Protein AF-G9KLT1-F1 (afdb_monomer)

pLDDT: mean 91.97, std 4.3, range [57.75, 97.5]

Organism: Mustela putorius furo (NCBI:txid9669)

Sequence (230 aa):
GDQYALKMRFVDHVFDEQVIDSLTVKIILPEGAKNIQVDSPYEISRAPDELHYTYLDTFGRPVIVAYKKNLVEQHIQDIVVHYTFNKVLMLQEPLLVVAAFYILFFTVIIYVRLDFSITKDPAAEARMKVACITEQVLTLVNKRIGLYRHFDETVNRYKQSRDVSTLNSGKKSLETEHKALTSEIALLQSRLKTEGSDLCDKVSEMQKLDAQVKERVLKSAVEAERLVAG

InterPro domains:
  IPR007676 Ribophorin I [PF04597] (1-111)
  IPR007676 Ribophorin I [PTHR21049] (1-229)

Radius of gyration: 38.43 Å; Cα contacts (8 Å, |Δi|>4): 226; chains: 1; bounding box: 77×32×95 Å

Secondary structure (DSSP, 8-state):
--EEEEEEESS---STT-EEEEEEEEEEPPTT-EEEEEE-SS--EEPPPEEE--TT-SS-EEEEEEEEEEEEGGG--EEEEEEE--GGGGGHHHHHHHHHHHHHHHHHHHHHH----SS--HHHHHHHHHHHHHHHHHHHHHHHHHHHHHHHHHHHHHHHH--HHHHHHHHHHHHHHHHHHHHHHHHHHHHHHHTT-THHHHHHHHHHHHHHHHHHHHHHHHHHHHHHH-

Solvent-accessible surface area (backbone atoms only — not comparable to full-atom values): 13152 Å² total; per-residue (Å²): 129,48,70,47,74,50,78,44,62,70,41,77,92,85,56,89,88,38,74,38,73,69,46,78,46,75,49,76,44,62,68,71,59,39,79,77,42,75,52,62,87,60,97,65,51,70,53,79,71,45,76,46,77,65,89,80,55,88,87,34,18,50,25,48,36,38,38,48,61,70,43,44,68,89,59,58,44,59,30,36,39,36,29,33,43,63,73,72,60,66,53,51,49,62,47,51,55,52,51,54,54,48,51,54,52,50,51,51,55,50,56,79,67,58,82,85,72,90,71,85,57,66,68,60,52,51,51,52,51,50,50,54,52,49,53,52,46,51,54,55,50,53,52,51,56,50,50,52,52,55,44,50,52,42,48,57,49,29,73,76,68,69,44,62,66,64,41,52,51,45,51,53,49,50,54,53,52,51,51,52,54,50,54,53,46,53,53,50,38,54,52,33,49,75,73,69,42,74,61,30,57,54,52,51,53,48,52,55,51,48,54,53,50,51,53,52,58,56,48,51,47,55,51,49,53,52,65,72,73,106

Foldseek 3Di:
DQKDKDKDWPDDDDDPFDWFFKDKDKDWADPAWAPKDKDAPDDWDWDDWDFADDPLDDPGTIITIIMDGTDTPVSRDMMMIMTGHDPVVVVSSVVVVVVVVVVVVVVVVVVVVDDPDPDDDVVVVLVVLLVVLVVVLVVLVVVLVVLLVVLVVQLVVCLVVVPPPSNVVSLVVNVVSVVVSLVVLVVSLVVCVVSVDPVSVVSVVVSVVSVVVNVVSVVSSVVSNVVSVD

Structure (mmCIF, N/CA/C/O backbone):
data_AF-G9KLT1-F1
#
_entry.id   AF-G9KLT1-F1
#
loop_
_atom_site.group_PDB
_atom_site.id
_atom_site.type_symbol
_atom_site.label_atom_id
_atom_site.label_alt_id
_atom_site.label_comp_id
_atom_site.label_asym_id
_atom_site.label_entity_id
_atom_site.label_seq_id
_atom_site.pdbx_PDB_ins_code
_atom_site.Cartn_x
_atom_site.Cartn_y
_atom_site.Cartn_z
_atom_site.occupancy
_atom_site.B_iso_or_equiv
_atom_site.auth_seq_id
_atom_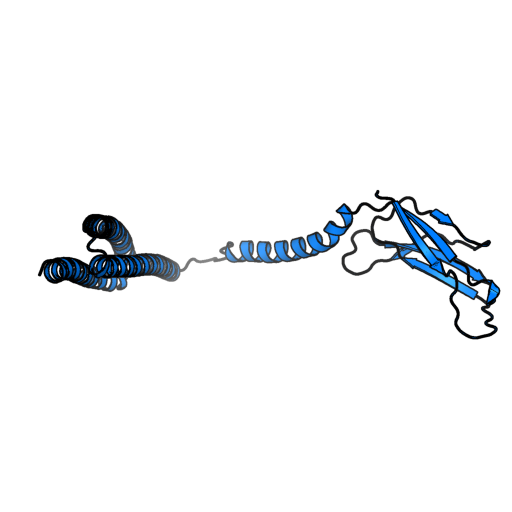site.auth_comp_id
_atom_site.auth_asym_id
_atom_site.auth_atom_id
_atom_site.pdbx_PDB_model_num
ATOM 1 N N . GLY A 1 1 ? 3.675 -18.464 -26.879 1.00 77.00 1 GLY A N 1
ATOM 2 C CA . GLY A 1 1 ? 5.099 -18.599 -27.219 1.00 77.00 1 GLY A CA 1
ATOM 3 C C . GLY A 1 1 ? 5.822 -17.335 -26.817 1.00 77.00 1 GLY A C 1
ATOM 4 O O . GLY A 1 1 ? 5.165 -16.309 -26.680 1.00 77.00 1 GLY A O 1
ATOM 5 N N . ASP A 1 2 ? 7.137 -17.425 -26.642 1.00 89.06 2 ASP A N 1
ATOM 6 C CA . ASP A 1 2 ? 8.001 -16.300 -26.241 1.00 89.06 2 ASP A CA 1
ATOM 7 C C . ASP A 1 2 ? 8.707 -15.646 -27.437 1.00 89.06 2 ASP A C 1
ATOM 9 O O . ASP A 1 2 ? 9.624 -14.850 -27.266 1.00 89.06 2 ASP A O 1
ATOM 13 N N . GLN A 1 3 ? 8.300 -16.005 -28.655 1.00 93.62 3 GLN A N 1
ATOM 14 C CA . GLN A 1 3 ? 8.768 -15.413 -29.903 1.00 93.62 3 GLN A CA 1
ATOM 15 C C . GLN A 1 3 ? 7.808 -14.311 -30.339 1.00 93.62 3 GLN A C 1
ATOM 17 O O . GLN A 1 3 ? 6.593 -14.514 -30.378 1.00 93.62 3 GLN A O 1
ATOM 22 N N . TYR A 1 4 ? 8.376 -13.166 -30.691 1.00 94.69 4 TYR A N 1
ATOM 23 C CA . TYR A 1 4 ? 7.674 -11.986 -31.165 1.00 94.69 4 TYR A CA 1
ATOM 24 C C . TYR A 1 4 ? 8.268 -11.568 -32.501 1.00 94.69 4 TYR A C 1
ATOM 26 O O . TYR A 1 4 ? 9.467 -11.716 -32.738 1.00 94.69 4 TYR A O 1
ATOM 34 N N . ALA A 1 5 ? 7.410 -11.052 -33.372 1.00 95.06 5 ALA A N 1
ATOM 35 C CA . ALA A 1 5 ? 7.798 -10.486 -34.649 1.00 95.06 5 ALA A CA 1
ATOM 36 C C . ALA A 1 5 ? 7.203 -9.082 -34.747 1.00 95.06 5 ALA A C 1
ATOM 38 O O . ALA A 1 5 ? 5.993 -8.909 -34.589 1.00 95.06 5 ALA A O 1
ATOM 39 N N . LEU A 1 6 ? 8.050 -8.087 -34.985 1.00 94.62 6 LEU A N 1
ATOM 40 C CA . LEU A 1 6 ? 7.640 -6.722 -35.285 1.00 94.62 6 LEU A CA 1
ATOM 41 C C . LEU A 1 6 ? 7.785 -6.503 -36.786 1.00 94.62 6 LEU A C 1
ATOM 43 O O . LEU A 1 6 ? 8.895 -6.567 -37.301 1.00 94.62 6 LEU A O 1
ATOM 47 N N . LYS A 1 7 ? 6.678 -6.228 -37.473 1.00 95.81 7 LYS A N 1
ATOM 48 C CA . LYS A 1 7 ? 6.669 -5.852 -38.886 1.00 95.81 7 LYS A CA 1
ATOM 49 C C . LYS A 1 7 ? 6.336 -4.368 -39.000 1.00 95.81 7 LYS A C 1
ATOM 51 O O . LYS A 1 7 ? 5.280 -3.949 -38.531 1.00 95.81 7 LYS A O 1
ATOM 56 N N . MET A 1 8 ? 7.224 -3.587 -39.605 1.00 95.50 8 MET A N 1
ATOM 57 C CA . MET A 1 8 ? 7.038 -2.145 -39.799 1.00 95.50 8 MET A CA 1
ATOM 58 C C . MET A 1 8 ? 7.678 -1.680 -41.106 1.00 95.50 8 MET A C 1
ATOM 60 O O . MET A 1 8 ? 8.527 -2.376 -41.648 1.00 95.50 8 MET A O 1
ATOM 64 N N . ARG A 1 9 ? 7.310 -0.499 -41.605 1.00 94.38 9 ARG A N 1
ATOM 65 C CA . ARG A 1 9 ? 7.958 0.093 -42.784 1.00 94.38 9 ARG A CA 1
ATOM 66 C C . ARG A 1 9 ? 9.378 0.537 -42.437 1.00 94.38 9 ARG A C 1
ATOM 68 O O . ARG A 1 9 ? 9.578 1.182 -41.411 1.00 94.38 9 ARG A O 1
ATOM 75 N N . PHE A 1 10 ? 10.356 0.200 -43.280 1.00 93.12 10 PHE A N 1
ATOM 76 C CA . PHE A 1 10 ? 11.748 0.631 -43.084 1.00 93.12 10 PHE A CA 1
ATOM 77 C C . PHE A 1 10 ? 11.929 2.134 -43.338 1.00 93.12 10 PHE A C 1
ATOM 79 O O . PHE A 1 10 ? 12.640 2.820 -42.609 1.00 93.12 10 PHE A O 1
ATOM 86 N N . VAL A 1 11 ? 11.252 2.639 -44.367 1.00 94.00 11 VAL A N 1
ATOM 87 C CA . VAL A 1 11 ? 11.093 4.059 -44.676 1.00 94.00 11 VAL A CA 1
ATOM 88 C C . VAL A 1 11 ? 9.612 4.291 -44.935 1.00 94.00 11 VAL A C 1
ATOM 90 O O . VAL A 1 11 ? 8.973 3.466 -45.589 1.00 94.00 11 VAL A O 1
ATOM 93 N N . ASP A 1 12 ? 9.057 5.364 -44.381 1.00 93.69 12 ASP A N 1
ATOM 94 C CA . ASP A 1 12 ? 7.656 5.728 -44.591 1.00 93.69 12 ASP A CA 1
ATOM 95 C C . ASP A 1 12 ? 7.539 6.856 -45.621 1.00 93.69 12 ASP A C 1
ATOM 97 O O . ASP A 1 12 ? 8.535 7.484 -45.999 1.00 93.69 12 ASP A O 1
ATOM 101 N N . HIS A 1 13 ? 6.320 7.087 -46.097 1.00 94.25 13 HIS A N 1
ATOM 102 C CA . HIS A 1 13 ? 6.033 8.207 -46.985 1.00 94.25 13 HIS A CA 1
ATOM 103 C C . HIS A 1 13 ? 6.139 9.536 -46.216 1.00 94.25 13 HIS A C 1
ATOM 105 O O . HIS A 1 13 ? 5.547 9.696 -45.148 1.00 94.25 13 HIS A O 1
ATOM 111 N N . VAL A 1 14 ? 6.889 10.485 -46.774 1.00 93.44 14 VAL A N 1
ATOM 112 C CA . VAL A 1 14 ? 7.093 11.846 -46.260 1.00 93.44 14 VAL A CA 1
ATOM 113 C C . VAL A 1 14 ? 6.457 12.871 -47.206 1.00 93.44 14 VAL A C 1
ATOM 115 O O . VAL A 1 14 ? 5.723 13.738 -46.737 1.00 93.44 14 VAL A O 1
ATOM 118 N N . PHE A 1 15 ? 6.733 12.776 -48.513 1.00 92.25 15 PHE A N 1
ATOM 119 C CA . PHE A 1 15 ? 6.128 13.583 -49.585 1.00 92.25 15 PHE A CA 1
ATOM 120 C C . PHE A 1 15 ? 6.248 12.872 -50.949 1.00 92.25 15 PHE A C 1
ATOM 122 O O . PHE A 1 15 ? 7.058 11.955 -51.101 1.00 92.25 15 PHE A O 1
ATOM 129 N N . ASP A 1 16 ? 5.450 13.294 -51.935 1.00 92.62 16 ASP A N 1
ATOM 130 C CA . ASP A 1 16 ? 5.460 12.728 -53.294 1.00 92.62 16 ASP A CA 1
ATOM 131 C C . ASP A 1 16 ? 6.833 12.898 -53.966 1.00 92.62 16 ASP A C 1
ATOM 133 O O . ASP A 1 16 ? 7.442 13.965 -53.886 1.00 92.62 16 ASP A O 1
ATOM 137 N N . GLU A 1 17 ? 7.320 11.850 -54.641 1.00 90.75 17 GLU A N 1
ATOM 138 C CA . GLU A 1 17 ? 8.642 11.833 -55.295 1.00 90.75 17 GLU A CA 1
ATOM 139 C C . GLU A 1 17 ? 9.820 12.065 -54.322 1.00 90.75 17 GLU A C 1
ATOM 141 O O . GLU A 1 17 ? 10.843 12.660 -54.673 1.00 90.75 17 GLU A O 1
ATOM 146 N N . GLN A 1 18 ? 9.706 11.568 -53.081 1.00 92.56 18 GLN A N 1
ATOM 147 C CA . GLN A 1 18 ? 10.773 11.709 -52.089 1.00 92.56 18 GLN A CA 1
ATOM 148 C C . GLN A 1 18 ? 12.093 11.062 -52.521 1.00 92.56 18 GLN A C 1
ATOM 150 O O . GLN A 1 18 ? 12.143 9.919 -52.989 1.00 92.56 18 GLN A O 1
ATOM 155 N N . VAL A 1 19 ? 13.181 11.779 -52.243 1.00 94.31 19 VAL A N 1
ATOM 156 C CA . VAL A 1 19 ? 14.557 11.293 -52.326 1.00 94.31 19 VAL A CA 1
ATOM 157 C C . VAL A 1 19 ? 15.248 11.532 -50.988 1.00 94.31 19 VAL A C 1
ATOM 159 O O . VAL A 1 19 ? 15.184 12.624 -50.425 1.00 94.31 19 VAL A O 1
ATOM 162 N N . ILE A 1 20 ? 15.879 10.492 -50.448 1.00 94.19 20 ILE A N 1
ATOM 163 C CA . ILE A 1 20 ? 16.575 10.542 -49.162 1.00 94.19 20 ILE A CA 1
ATOM 164 C C . ILE A 1 20 ? 18.034 10.150 -49.377 1.00 94.19 20 ILE A C 1
ATOM 166 O O . ILE A 1 20 ? 18.345 8.988 -49.652 1.00 94.19 20 ILE A O 1
ATOM 170 N N . ASP A 1 21 ? 18.940 11.107 -49.188 1.00 95.00 21 ASP A N 1
ATOM 171 C CA . ASP A 1 21 ? 20.382 10.886 -49.343 1.00 95.00 21 ASP A CA 1
ATOM 172 C C . ASP A 1 21 ? 20.941 9.937 -48.277 1.00 95.00 21 ASP A C 1
ATOM 174 O O . ASP A 1 21 ? 21.826 9.121 -48.542 1.00 95.00 21 ASP A O 1
ATOM 178 N N . SER A 1 22 ? 20.450 10.033 -47.040 1.00 95.06 22 SER A N 1
ATOM 179 C CA . SER A 1 22 ? 20.898 9.212 -45.912 1.00 95.06 22 SER A CA 1
ATOM 180 C C . SER A 1 22 ? 19.776 9.003 -44.901 1.00 95.06 22 SER A C 1
ATOM 182 O O . SER A 1 22 ? 19.187 9.958 -44.405 1.00 95.06 22 SER A O 1
ATOM 184 N N . LEU A 1 23 ? 19.513 7.740 -44.579 1.00 94.44 23 LEU A N 1
ATOM 185 C CA . LEU A 1 23 ? 18.494 7.292 -43.643 1.00 94.44 23 LEU A CA 1
ATOM 186 C C . LEU A 1 23 ? 19.139 6.410 -42.571 1.00 94.44 23 LEU A C 1
ATOM 188 O O . LEU A 1 23 ? 19.877 5.471 -42.880 1.00 94.44 23 LEU A O 1
ATOM 192 N N . THR A 1 24 ? 18.826 6.715 -41.315 1.00 95.25 24 THR A N 1
ATOM 193 C CA . THR A 1 24 ? 19.249 5.944 -40.144 1.00 95.25 24 THR A CA 1
ATOM 194 C C . THR A 1 24 ? 18.010 5.519 -39.375 1.00 95.25 24 THR A C 1
ATOM 196 O O . THR A 1 24 ? 17.280 6.367 -38.866 1.00 95.25 24 THR A O 1
ATOM 199 N N . VAL A 1 25 ? 17.788 4.214 -39.261 1.00 94.88 25 VAL A N 1
ATOM 200 C CA . VAL A 1 25 ? 16.686 3.636 -38.487 1.00 94.88 25 VAL A CA 1
ATOM 201 C C . VAL A 1 25 ? 17.248 3.085 -37.188 1.00 94.88 25 VAL A C 1
ATOM 203 O O . VAL A 1 25 ? 18.172 2.270 -37.206 1.00 94.88 25 VAL A O 1
ATOM 206 N N . LYS A 1 26 ? 16.675 3.521 -36.063 1.00 95.56 26 LYS A N 1
ATOM 207 C CA . LYS A 1 26 ? 16.954 2.973 -34.734 1.00 95.56 26 LYS A CA 1
ATOM 208 C C . LYS A 1 26 ? 15.700 2.296 -34.194 1.00 95.56 26 LYS A C 1
ATOM 210 O O . LYS A 1 26 ? 14.707 2.967 -33.929 1.00 95.56 26 LYS A O 1
ATOM 215 N N . ILE A 1 27 ? 15.748 0.977 -34.031 1.00 95.12 27 ILE A N 1
ATOM 216 C CA . ILE A 1 27 ? 14.645 0.188 -33.467 1.00 95.12 27 ILE A CA 1
ATOM 217 C C . ILE A 1 27 ? 15.012 -0.163 -32.029 1.00 95.12 27 ILE A C 1
ATOM 219 O O . ILE A 1 27 ? 15.916 -0.967 -31.805 1.00 95.12 27 ILE A O 1
ATOM 223 N N . ILE A 1 28 ? 14.324 0.450 -31.064 1.00 95.06 28 ILE A N 1
ATOM 224 C CA . ILE A 1 28 ? 14.520 0.196 -29.632 1.00 95.06 28 ILE A CA 1
ATOM 225 C C . ILE A 1 28 ? 13.600 -0.955 -29.220 1.00 95.06 28 ILE A C 1
ATOM 227 O O . ILE A 1 28 ? 12.377 -0.828 -29.265 1.00 95.06 28 ILE A O 1
ATOM 231 N N . LEU A 1 29 ? 14.188 -2.082 -28.829 1.00 93.62 29 LEU A N 1
ATOM 232 C CA . LEU A 1 29 ? 13.457 -3.263 -28.370 1.00 93.62 29 LEU A CA 1
ATOM 233 C C . LEU A 1 29 ? 13.281 -3.250 -26.839 1.00 93.62 29 LEU A C 1
ATOM 235 O O . LEU A 1 29 ? 14.019 -2.552 -26.144 1.00 93.62 29 LEU A O 1
ATOM 239 N N . PRO A 1 30 ? 12.309 -3.993 -26.275 1.00 91.19 30 PRO A N 1
ATOM 240 C CA . PRO A 1 30 ? 12.146 -4.076 -24.823 1.00 91.19 30 PRO A CA 1
ATOM 241 C C . PRO A 1 30 ? 13.380 -4.678 -24.131 1.00 91.19 30 PRO A C 1
ATOM 243 O O . PRO A 1 30 ? 14.107 -5.490 -24.712 1.00 91.19 30 PRO A O 1
ATOM 246 N N . GLU A 1 31 ? 13.597 -4.296 -22.869 1.00 89.75 31 GLU A N 1
ATOM 247 C CA . GLU A 1 31 ? 14.671 -4.845 -22.034 1.00 89.75 31 GLU A CA 1
ATOM 248 C C . GLU A 1 31 ? 14.546 -6.373 -21.961 1.00 89.75 31 GLU A C 1
ATOM 250 O O . GLU A 1 31 ? 13.463 -6.904 -21.757 1.00 89.75 31 GLU A O 1
ATOM 255 N N . GLY A 1 32 ? 15.640 -7.106 -22.173 1.00 89.38 32 GLY A N 1
ATOM 256 C CA . GLY A 1 32 ? 15.613 -8.573 -22.175 1.00 89.38 32 GLY A CA 1
ATOM 257 C C . GLY A 1 32 ? 15.141 -9.234 -23.476 1.00 89.38 32 GLY A C 1
ATOM 258 O O . GLY A 1 32 ? 14.944 -10.453 -23.487 1.00 89.38 32 GLY A O 1
ATOM 259 N N . ALA A 1 33 ? 15.006 -8.480 -24.574 1.00 92.44 33 ALA A N 1
ATOM 260 C CA . ALA A 1 33 ? 14.918 -9.056 -25.914 1.00 92.44 33 ALA A CA 1
ATOM 261 C C . ALA A 1 33 ? 16.204 -9.836 -26.260 1.00 92.44 33 ALA A C 1
ATOM 263 O O . ALA A 1 33 ? 17.317 -9.322 -26.150 1.00 92.44 33 ALA A O 1
ATOM 264 N N . LYS A 1 34 ? 16.051 -11.096 -26.676 1.00 91.31 34 LYS A N 1
ATOM 265 C CA . LYS A 1 34 ? 17.140 -12.025 -27.027 1.00 91.31 34 LYS A CA 1
ATOM 266 C C . LYS A 1 34 ? 16.940 -12.590 -28.430 1.00 91.31 34 LYS A C 1
ATOM 268 O O . LYS A 1 34 ? 15.814 -12.619 -28.919 1.00 91.31 34 LYS A O 1
ATOM 273 N N . ASN A 1 35 ? 18.003 -13.125 -29.036 1.00 93.56 35 ASN A N 1
ATOM 274 C CA . ASN A 1 35 ? 17.964 -13.777 -30.356 1.00 93.56 35 ASN A CA 1
ATOM 275 C C . ASN A 1 35 ? 17.334 -12.883 -31.440 1.00 93.56 35 ASN A C 1
ATOM 277 O O . ASN A 1 35 ? 16.370 -13.273 -32.092 1.00 93.56 35 ASN A O 1
ATOM 281 N N . ILE A 1 36 ? 17.852 -11.661 -31.574 1.00 94.44 36 ILE A N 1
ATOM 282 C CA . ILE A 1 36 ? 17.327 -10.648 -32.490 1.00 94.44 36 ILE A CA 1
ATOM 283 C C . ILE A 1 36 ? 17.752 -10.987 -33.924 1.00 94.44 36 ILE A C 1
ATOM 285 O O . ILE A 1 36 ? 18.944 -11.001 -34.238 1.00 94.44 36 ILE A O 1
ATOM 289 N N . GLN A 1 37 ? 16.778 -11.230 -34.794 1.00 93.94 37 GLN A N 1
ATOM 290 C CA . GLN A 1 37 ? 16.959 -11.465 -36.226 1.00 93.94 37 GLN A CA 1
ATOM 291 C C . GLN A 1 37 ? 16.190 -10.403 -37.008 1.00 93.94 37 GLN A C 1
ATOM 293 O O . GLN A 1 37 ? 15.094 -10.007 -36.617 1.00 93.94 37 GLN A O 1
ATOM 298 N N . VAL A 1 38 ? 16.790 -9.911 -38.087 1.00 93.81 38 VAL A N 1
ATOM 299 C CA . VAL A 1 38 ? 16.249 -8.808 -38.882 1.00 93.81 38 VAL A CA 1
ATOM 300 C C . VAL A 1 38 ? 16.149 -9.267 -40.325 1.00 93.81 38 VAL A C 1
ATOM 302 O O . VAL A 1 38 ? 17.171 -9.442 -40.986 1.00 93.81 38 VAL A O 1
ATOM 305 N N . ASP A 1 39 ? 14.921 -9.419 -40.801 1.00 94.50 39 ASP A N 1
ATOM 306 C CA . ASP A 1 39 ? 14.616 -9.738 -42.186 1.00 94.50 39 ASP A CA 1
ATOM 307 C C . ASP A 1 39 ? 14.361 -8.434 -42.933 1.00 94.50 39 ASP A C 1
ATOM 309 O O . ASP A 1 39 ? 13.360 -7.739 -42.727 1.00 94.50 39 ASP A O 1
ATOM 313 N N . SER A 1 40 ? 15.329 -8.081 -43.775 1.00 93.06 40 SER A N 1
ATOM 314 C CA . SER A 1 40 ? 15.296 -6.864 -44.579 1.00 93.06 40 SER A CA 1
ATOM 315 C C . SER A 1 40 ? 14.836 -7.172 -46.008 1.00 93.06 40 SER A C 1
ATOM 317 O O . SER A 1 40 ? 15.278 -8.165 -46.585 1.00 93.06 40 SER A O 1
ATOM 319 N N . PRO A 1 41 ? 13.963 -6.337 -46.597 1.00 91.94 41 PRO A N 1
ATOM 320 C CA . PRO A 1 41 ? 13.452 -6.553 -47.953 1.00 91.94 41 PRO A CA 1
ATOM 321 C C . PRO A 1 41 ? 14.497 -6.279 -49.048 1.00 91.94 41 PRO A C 1
ATOM 323 O O . PRO A 1 41 ? 14.369 -6.744 -50.178 1.00 91.94 41 PRO A O 1
ATOM 326 N N . TYR A 1 42 ? 15.538 -5.518 -48.715 1.00 92.81 42 TYR A N 1
ATOM 327 C CA . TYR A 1 42 ? 16.672 -5.185 -49.570 1.00 92.81 42 TYR A CA 1
ATOM 328 C C . TYR A 1 42 ? 17.927 -5.003 -48.715 1.00 92.81 42 TYR A C 1
ATOM 330 O O . TYR A 1 42 ? 17.845 -4.854 -47.498 1.00 92.81 42 TYR A O 1
ATOM 338 N N . GLU A 1 43 ? 19.096 -4.975 -49.354 1.00 92.38 43 GLU A N 1
ATOM 339 C CA . GLU A 1 43 ? 20.379 -4.841 -48.661 1.00 92.38 43 GLU A CA 1
ATOM 340 C C . GLU A 1 43 ? 20.469 -3.522 -47.873 1.00 92.38 43 GLU A C 1
ATOM 342 O O . GLU A 1 43 ? 20.374 -2.427 -48.442 1.00 92.38 43 GLU A O 1
ATOM 347 N N . ILE A 1 44 ? 20.672 -3.629 -46.558 1.00 93.44 44 ILE A N 1
ATOM 348 C CA . ILE A 1 44 ? 20.850 -2.512 -45.623 1.00 93.44 44 ILE A CA 1
ATOM 349 C C . ILE A 1 44 ? 22.189 -2.638 -44.892 1.00 93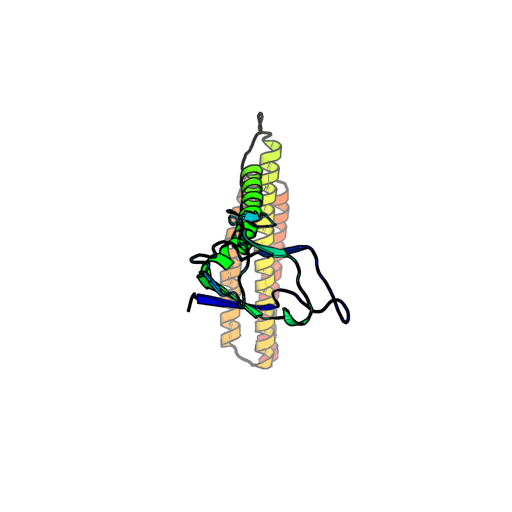.44 44 ILE A C 1
ATOM 351 O O . ILE A 1 44 ? 22.641 -3.738 -44.578 1.00 93.44 44 ILE A O 1
ATOM 355 N N . SER A 1 45 ? 22.830 -1.509 -44.585 1.00 93.44 45 SER A N 1
ATOM 356 C CA . SER A 1 45 ? 24.080 -1.498 -43.822 1.00 93.44 45 SER A CA 1
ATOM 357 C C . SER A 1 45 ? 23.766 -1.499 -42.326 1.00 93.44 45 SER A C 1
ATOM 359 O O . SER A 1 45 ? 23.407 -0.469 -41.759 1.00 93.44 45 SER A O 1
ATOM 361 N N . ARG A 1 46 ? 23.883 -2.657 -41.669 1.00 91.56 46 ARG A N 1
ATOM 362 C CA . ARG A 1 46 ? 23.687 -2.776 -40.215 1.00 91.56 46 ARG A CA 1
ATOM 363 C C . ARG A 1 46 ? 24.961 -2.386 -39.465 1.00 91.56 46 ARG A C 1
ATOM 365 O O . ARG A 1 46 ? 26.041 -2.879 -39.779 1.00 91.56 46 ARG A O 1
ATOM 372 N N . ALA A 1 47 ? 24.821 -1.522 -38.468 1.00 92.75 47 ALA A N 1
ATOM 373 C CA . ALA A 1 47 ? 25.893 -1.192 -37.536 1.00 92.75 47 ALA A CA 1
ATOM 374 C C . ALA A 1 47 ? 25.825 -2.066 -36.273 1.00 92.75 47 ALA A C 1
ATOM 376 O O . ALA A 1 47 ? 24.836 -2.778 -36.082 1.00 92.75 47 ALA A O 1
ATOM 377 N N . PRO A 1 48 ? 26.864 -2.040 -35.417 1.00 93.62 48 PRO A N 1
ATOM 378 C CA . PRO A 1 48 ? 26.812 -2.702 -34.120 1.00 93.62 48 PRO A CA 1
ATOM 379 C C . PRO A 1 48 ? 25.594 -2.248 -33.311 1.00 93.62 48 PRO A C 1
ATOM 381 O O . PRO A 1 48 ? 25.254 -1.064 -33.311 1.00 93.62 48 PRO A O 1
ATOM 384 N N . ASP A 1 49 ? 24.951 -3.197 -32.632 1.00 92.19 49 ASP A N 1
ATOM 385 C CA . ASP A 1 49 ? 23.802 -2.903 -31.781 1.00 92.19 49 ASP A CA 1
ATOM 386 C C . ASP A 1 49 ? 24.239 -2.034 -30.587 1.00 92.19 49 ASP A C 1
ATOM 388 O O . ASP A 1 49 ? 25.295 -2.249 -29.985 1.00 92.19 49 ASP A O 1
ATOM 392 N N . GLU A 1 50 ? 23.414 -1.046 -30.248 1.00 93.62 50 GLU A N 1
ATOM 393 C CA . GLU A 1 50 ? 23.642 -0.111 -29.143 1.00 93.62 50 GLU A CA 1
ATOM 394 C C . GLU A 1 50 ? 22.750 -0.470 -27.940 1.00 93.62 50 GLU A C 1
ATOM 396 O O . GLU A 1 50 ? 21.801 -1.249 -28.052 1.00 93.62 50 GLU A O 1
ATOM 401 N N . LEU A 1 51 ? 23.030 0.124 -26.776 1.00 93.88 51 LEU A N 1
ATOM 402 C CA . LEU A 1 51 ? 22.149 0.072 -25.606 1.00 93.88 51 LEU A CA 1
ATOM 403 C C . LEU A 1 51 ? 21.551 1.452 -25.343 1.00 93.88 51 LEU A C 1
ATOM 405 O O . LEU A 1 51 ? 22.270 2.450 -25.299 1.00 93.88 51 LEU A O 1
ATOM 409 N N . HIS A 1 52 ? 20.241 1.496 -25.126 1.00 93.44 52 HIS A N 1
ATOM 410 C CA . HIS A 1 52 ? 19.508 2.700 -24.760 1.00 93.44 52 HIS A CA 1
ATOM 411 C C . HIS A 1 52 ? 18.929 2.552 -23.356 1.00 93.44 52 HIS A C 1
ATOM 413 O O . HIS A 1 52 ? 18.247 1.573 -23.067 1.00 93.44 52 HIS A O 1
ATOM 419 N N . TYR A 1 53 ? 19.186 3.533 -22.493 1.00 92.38 53 TYR A N 1
ATOM 420 C CA . TYR A 1 53 ? 18.680 3.560 -21.123 1.00 92.38 53 TYR A CA 1
ATOM 421 C C . TYR A 1 53 ? 17.576 4.605 -21.003 1.00 92.38 53 TYR A C 1
ATOM 423 O O . TYR A 1 53 ? 17.769 5.771 -21.347 1.00 92.38 53 TYR A O 1
ATOM 431 N N . THR A 1 54 ? 16.420 4.187 -20.508 1.00 89.00 54 THR A N 1
ATOM 432 C CA . THR A 1 54 ? 15.290 5.052 -20.178 1.00 89.00 54 THR A CA 1
ATOM 433 C C . THR A 1 54 ? 14.846 4.847 -18.724 1.00 89.00 54 THR A C 1
ATOM 435 O O . THR A 1 54 ? 15.609 4.377 -17.880 1.00 89.00 54 THR A O 1
ATOM 438 N N . TYR A 1 55 ? 13.628 5.275 -18.398 1.00 85.94 55 TYR A N 1
ATOM 439 C CA . TYR A 1 55 ? 13.035 5.108 -17.079 1.00 85.94 55 TYR A CA 1
ATOM 440 C C . TYR A 1 55 ? 12.798 3.632 -16.758 1.00 85.94 55 TYR A C 1
ATOM 442 O O . TYR A 1 55 ? 12.303 2.891 -17.599 1.00 85.94 55 TYR A O 1
ATOM 450 N N . LEU A 1 56 ? 13.080 3.250 -15.508 1.00 84.69 56 LEU A N 1
ATOM 451 C CA . LEU A 1 56 ? 12.868 1.898 -14.970 1.00 84.69 56 LEU A CA 1
ATOM 452 C C . LEU A 1 56 ? 13.687 0.787 -15.651 1.00 84.69 56 LEU A C 1
ATOM 454 O O . LEU A 1 56 ? 13.429 -0.385 -15.391 1.00 84.69 56 LEU A O 1
ATOM 458 N N . ASP A 1 57 ? 14.704 1.141 -16.438 1.00 87.00 57 ASP A N 1
ATOM 459 C CA . ASP A 1 57 ? 15.616 0.166 -17.033 1.00 87.00 57 ASP A CA 1
ATOM 460 C C . ASP A 1 57 ? 16.703 -0.254 -16.031 1.00 87.00 57 ASP A C 1
ATOM 462 O O . ASP A 1 57 ? 17.295 0.591 -15.351 1.00 87.00 57 ASP A O 1
ATOM 466 N N . THR A 1 58 ? 17.018 -1.552 -15.973 1.00 86.62 58 THR A N 1
ATOM 467 C CA . THR A 1 58 ? 18.104 -2.061 -15.107 1.00 86.62 58 THR A CA 1
ATOM 468 C C . THR A 1 58 ? 19.389 -2.381 -15.863 1.00 86.62 58 THR A C 1
ATOM 470 O O . THR A 1 58 ? 20.477 -2.032 -15.408 1.00 86.62 58 THR A O 1
ATOM 473 N N . PHE A 1 59 ? 19.270 -3.011 -17.030 1.00 87.12 59 PHE A N 1
ATOM 474 C CA . PHE A 1 59 ? 20.380 -3.446 -17.879 1.00 87.12 59 PHE A CA 1
ATOM 475 C C . PHE A 1 59 ? 20.394 -2.739 -19.245 1.00 87.12 59 PHE A C 1
ATOM 477 O O . PHE A 1 59 ? 21.355 -2.887 -19.998 1.00 87.12 59 PHE A O 1
ATOM 484 N N . GLY A 1 60 ? 19.355 -1.953 -19.550 1.00 90.25 60 GLY A N 1
ATOM 485 C CA . GLY A 1 60 ? 19.216 -1.202 -20.796 1.00 90.25 60 GLY A CA 1
ATOM 486 C C . GLY A 1 60 ? 18.521 -1.979 -21.918 1.00 90.25 60 GLY A C 1
ATOM 487 O O . GLY A 1 60 ? 18.425 -3.209 -21.921 1.00 90.25 60 GLY A O 1
ATOM 488 N N . ARG A 1 61 ? 18.008 -1.228 -22.891 1.00 93.75 61 ARG A N 1
ATOM 489 C CA . ARG A 1 61 ? 17.240 -1.726 -24.035 1.00 93.75 61 ARG A CA 1
ATOM 490 C C . ARG A 1 61 ? 18.139 -1.889 -25.261 1.00 93.75 61 ARG A C 1
ATOM 492 O O . ARG A 1 61 ? 18.827 -0.929 -25.614 1.00 93.75 61 ARG A O 1
ATOM 499 N N . PRO A 1 62 ? 18.148 -3.056 -25.929 1.00 94.62 62 PRO A N 1
ATOM 500 C CA . PRO A 1 62 ? 18.937 -3.236 -27.140 1.00 94.62 62 PRO A CA 1
ATOM 501 C C . PRO A 1 62 ? 18.345 -2.422 -28.293 1.00 94.62 62 PRO A C 1
ATOM 503 O O . PRO A 1 62 ? 17.130 -2.416 -28.516 1.00 94.62 62 PRO A O 1
ATOM 506 N N . VAL A 1 63 ? 19.217 -1.743 -29.035 1.00 95.44 63 VAL A N 1
ATOM 507 C CA . VAL A 1 63 ? 18.855 -0.900 -30.174 1.00 95.44 63 VAL A CA 1
ATOM 508 C C . VAL A 1 63 ? 19.524 -1.415 -31.433 1.00 95.44 63 VAL A C 1
ATOM 510 O O . VAL A 1 63 ? 20.749 -1.473 -31.526 1.00 95.44 63 VAL A O 1
ATOM 513 N N . ILE A 1 64 ? 18.705 -1.735 -32.428 1.00 95.00 64 ILE A N 1
ATOM 514 C CA . ILE A 1 64 ? 19.175 -2.105 -33.760 1.00 95.00 64 ILE A CA 1
ATOM 515 C C . ILE A 1 64 ? 19.366 -0.822 -34.556 1.00 95.00 64 ILE A C 1
ATOM 517 O O . ILE A 1 64 ? 18.419 -0.044 -34.698 1.00 95.00 64 ILE A O 1
ATOM 521 N N . VAL A 1 65 ? 20.567 -0.621 -35.096 1.00 95.69 65 VAL A N 1
ATOM 522 C CA . VAL A 1 65 ? 20.894 0.547 -35.916 1.00 95.69 65 VAL A CA 1
ATOM 523 C C . VAL A 1 65 ? 21.158 0.114 -37.357 1.00 95.69 65 VAL A C 1
ATOM 525 O O . VAL A 1 65 ? 22.094 -0.637 -37.642 1.00 95.69 65 VAL A O 1
ATOM 528 N N . ALA A 1 66 ? 20.326 0.598 -38.277 1.00 94.94 66 ALA A N 1
ATOM 529 C CA . ALA A 1 66 ? 20.433 0.323 -39.703 1.00 94.94 66 ALA A CA 1
ATOM 530 C C . ALA A 1 66 ? 20.601 1.618 -40.500 1.00 94.94 66 ALA A C 1
ATOM 532 O O . ALA A 1 66 ? 19.865 2.584 -40.303 1.00 94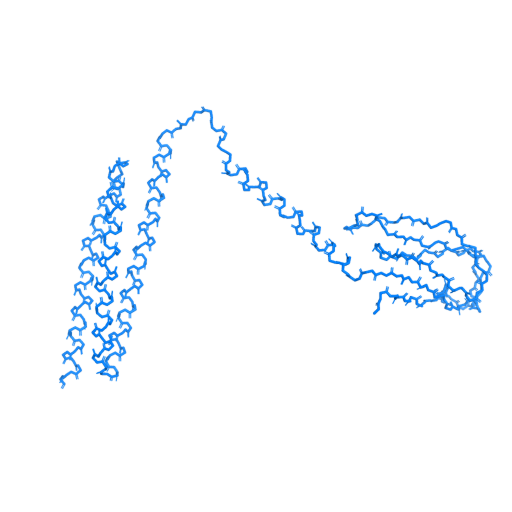.94 66 ALA A O 1
ATOM 533 N N . TYR A 1 67 ? 21.553 1.610 -41.427 1.00 95.44 67 TYR A N 1
ATOM 534 C CA . TYR A 1 67 ? 21.886 2.727 -42.300 1.00 95.44 67 TYR A CA 1
ATOM 535 C C . TYR A 1 67 ? 21.589 2.374 -43.757 1.00 95.44 67 TYR A C 1
ATOM 537 O O . TYR A 1 67 ? 21.893 1.272 -44.227 1.00 95.44 67 TYR A O 1
ATOM 545 N N . LYS A 1 68 ? 21.037 3.332 -44.502 1.00 94.62 68 LYS A N 1
ATOM 546 C CA . LYS A 1 68 ? 20.841 3.223 -45.950 1.00 94.62 68 LYS A CA 1
ATOM 547 C C . LYS A 1 68 ? 20.955 4.597 -46.605 1.00 94.62 68 LYS A C 1
ATOM 549 O O . LYS A 1 68 ? 20.653 5.613 -45.991 1.00 94.62 68 LYS A O 1
ATOM 554 N N . LYS A 1 69 ? 21.424 4.627 -47.850 1.00 95.25 69 LYS A N 1
ATOM 555 C CA . LYS A 1 69 ? 21.581 5.845 -48.656 1.00 95.25 69 LYS A CA 1
ATOM 556 C C . LYS A 1 69 ? 20.776 5.729 -49.942 1.00 95.25 69 LYS A C 1
ATOM 558 O O . LYS A 1 69 ? 20.524 4.607 -50.383 1.00 95.25 69 LYS A O 1
ATOM 563 N N . ASN A 1 70 ? 20.456 6.875 -50.539 1.00 94.50 70 ASN A N 1
ATOM 564 C CA . ASN A 1 70 ? 19.779 6.996 -51.832 1.00 94.50 70 ASN A CA 1
ATOM 565 C C . ASN A 1 70 ? 18.457 6.213 -51.886 1.00 94.50 70 ASN A C 1
ATOM 567 O O . ASN A 1 70 ? 18.279 5.324 -52.719 1.00 94.50 70 ASN A O 1
ATOM 571 N N . LEU A 1 71 ? 17.546 6.512 -50.959 1.00 93.19 71 LEU A N 1
ATOM 572 C CA . LEU A 1 71 ? 16.209 5.922 -50.950 1.00 93.19 71 LEU A CA 1
ATOM 573 C C . LEU A 1 71 ? 15.237 6.779 -51.754 1.00 93.19 71 LEU A C 1
ATOM 575 O O . LEU A 1 71 ? 15.302 8.004 -51.727 1.00 93.19 71 LEU A O 1
ATOM 579 N N . VAL A 1 72 ? 14.314 6.101 -52.426 1.00 93.94 72 VAL A N 1
ATOM 580 C CA . VAL A 1 72 ? 13.193 6.698 -53.164 1.00 93.94 72 VAL A CA 1
ATOM 581 C C . VAL A 1 72 ? 11.884 6.079 -52.694 1.00 93.94 72 VAL A C 1
ATOM 583 O O . VAL A 1 72 ? 11.901 5.056 -52.008 1.00 93.94 72 VAL A O 1
ATOM 586 N N . GLU A 1 73 ? 10.751 6.646 -53.092 1.00 91.94 73 GLU A N 1
ATOM 587 C CA . GLU A 1 73 ? 9.416 6.183 -52.689 1.00 91.94 73 GLU A CA 1
ATOM 588 C C . GLU A 1 73 ? 9.167 4.677 -52.932 1.00 91.94 73 GLU A C 1
ATOM 590 O O . GLU A 1 73 ? 8.554 4.003 -52.108 1.00 91.94 73 GLU A O 1
ATOM 595 N N . GLN A 1 74 ? 9.741 4.084 -53.986 1.00 91.62 74 GLN A N 1
ATOM 596 C CA . GLN A 1 74 ? 9.613 2.640 -54.256 1.00 91.62 74 GLN A CA 1
ATOM 597 C C . GLN A 1 74 ? 10.310 1.732 -53.218 1.00 91.62 74 GLN A C 1
ATOM 599 O O . GLN A 1 74 ? 10.122 0.514 -53.228 1.00 91.62 74 GLN A O 1
ATOM 604 N N . HIS A 1 75 ? 11.116 2.298 -52.314 1.00 93.25 75 HIS A N 1
ATOM 605 C CA . HIS A 1 75 ? 11.761 1.568 -51.218 1.00 93.25 75 HIS A CA 1
ATOM 606 C C . HIS A 1 75 ? 10.912 1.500 -49.940 1.00 93.25 75 HIS A C 1
ATOM 608 O O . HIS A 1 75 ? 11.388 0.954 -48.937 1.00 93.25 75 HIS A O 1
ATOM 614 N N . ILE A 1 76 ? 9.677 2.019 -49.960 1.00 93.75 76 ILE A N 1
ATOM 615 C CA . ILE A 1 76 ? 8.699 1.839 -48.881 1.00 93.75 76 ILE A CA 1
ATOM 616 C C . ILE A 1 76 ? 8.297 0.360 -48.846 1.00 93.75 76 ILE A C 1
ATOM 618 O O . ILE A 1 76 ? 7.383 -0.092 -49.533 1.00 93.75 76 ILE A O 1
ATOM 622 N N . GLN A 1 77 ? 9.045 -0.410 -48.063 1.00 94.06 77 GLN A N 1
ATOM 623 C CA . GLN A 1 77 ? 8.855 -1.840 -47.866 1.00 94.06 77 GLN A CA 1
ATOM 624 C C . GLN A 1 77 ? 8.970 -2.180 -46.384 1.00 94.06 77 GLN A C 1
ATOM 626 O O . GLN A 1 77 ? 9.566 -1.444 -45.589 1.00 94.06 77 GLN A O 1
ATOM 631 N N . ASP A 1 78 ? 8.380 -3.311 -46.020 1.00 94.94 78 ASP A N 1
ATOM 632 C CA . ASP A 1 78 ? 8.318 -3.749 -44.638 1.00 94.94 78 ASP A CA 1
ATOM 633 C C . ASP A 1 78 ? 9.605 -4.479 -44.230 1.00 94.94 78 ASP A C 1
ATOM 635 O O . ASP A 1 78 ? 10.063 -5.390 -44.917 1.00 94.94 78 ASP A O 1
ATOM 639 N N . ILE A 1 79 ? 10.150 -4.106 -43.076 1.00 94.94 79 ILE A N 1
ATOM 640 C CA . ILE A 1 79 ? 11.193 -4.824 -42.346 1.00 94.94 79 ILE A CA 1
ATOM 641 C C . ILE A 1 79 ? 10.543 -5.645 -41.228 1.00 94.94 79 ILE A C 1
ATOM 643 O O . ILE A 1 79 ? 9.613 -5.175 -40.561 1.00 94.94 79 ILE A O 1
ATOM 647 N N . VAL A 1 80 ? 11.017 -6.876 -41.021 1.00 96.38 80 VAL A N 1
ATOM 648 C CA . VAL A 1 80 ? 10.528 -7.757 -39.951 1.00 96.38 80 VAL A CA 1
ATOM 649 C C . VAL A 1 80 ? 11.651 -8.033 -38.960 1.00 96.38 80 VAL A C 1
ATOM 651 O O . VAL A 1 80 ? 12.738 -8.455 -39.335 1.00 96.38 80 VAL A O 1
ATOM 654 N N . VAL A 1 81 ? 11.396 -7.786 -37.677 1.00 95.81 81 VAL A N 1
ATOM 655 C CA . VAL A 1 81 ? 12.333 -8.058 -36.585 1.00 95.81 81 VAL A CA 1
ATOM 656 C C . VAL A 1 81 ? 11.772 -9.171 -35.715 1.00 95.81 81 VAL A C 1
ATOM 658 O O . VAL A 1 81 ? 10.760 -8.987 -35.035 1.00 95.81 81 VAL A O 1
ATOM 661 N N . HIS A 1 82 ? 12.448 -10.312 -35.711 1.00 96.31 82 HIS A N 1
ATOM 662 C CA . HIS A 1 82 ? 12.145 -11.450 -34.858 1.00 96.31 82 HIS A CA 1
ATOM 663 C C . HIS A 1 82 ? 12.988 -11.388 -33.586 1.00 96.31 82 HIS A C 1
ATOM 665 O O . HIS A 1 82 ? 14.201 -11.207 -33.641 1.00 96.31 82 HIS A O 1
ATOM 671 N N . TYR A 1 83 ? 12.356 -11.545 -32.427 1.00 95.62 83 TYR A N 1
ATOM 672 C CA . TYR A 1 83 ? 13.055 -11.602 -31.148 1.00 95.62 83 TYR A CA 1
ATOM 673 C C . TYR A 1 83 ? 12.328 -12.509 -30.159 1.00 95.62 83 TYR A C 1
ATOM 675 O O . TYR A 1 83 ? 11.123 -12.746 -30.236 1.00 95.62 83 TYR A O 1
ATOM 683 N N . THR A 1 84 ? 13.084 -13.024 -29.200 1.00 95.12 84 THR A N 1
ATOM 684 C CA . THR A 1 84 ? 12.559 -13.785 -28.066 1.00 95.12 84 THR A CA 1
ATOM 685 C C . THR A 1 84 ? 12.483 -12.895 -26.835 1.00 95.12 84 THR A C 1
ATOM 687 O O . THR A 1 84 ? 13.439 -12.187 -26.526 1.00 95.12 84 THR A O 1
ATOM 690 N N . PHE A 1 85 ? 11.352 -12.912 -26.135 1.00 93.50 85 PHE A N 1
ATOM 691 C CA . PHE A 1 85 ? 11.119 -12.076 -24.963 1.00 93.50 85 PHE A CA 1
ATOM 692 C C . PHE A 1 85 ? 10.304 -12.829 -23.906 1.00 93.50 85 PHE A C 1
ATOM 694 O O . PHE A 1 85 ? 9.215 -13.338 -24.169 1.00 93.50 85 PHE A O 1
ATOM 701 N N . ASN A 1 86 ? 10.826 -12.896 -22.683 1.00 91.19 86 ASN A N 1
ATOM 702 C CA . ASN A 1 86 ? 10.126 -13.547 -21.582 1.00 91.19 86 ASN A CA 1
ATOM 703 C C . ASN A 1 86 ? 9.101 -12.584 -20.968 1.00 91.19 86 ASN A C 1
ATOM 705 O O . ASN A 1 86 ? 9.481 -11.593 -20.348 1.00 91.19 86 ASN A O 1
ATOM 709 N N . LYS A 1 87 ? 7.807 -12.916 -21.062 1.00 87.25 87 LYS A N 1
ATOM 710 C CA . LYS A 1 87 ? 6.717 -12.094 -20.499 1.00 87.25 87 LYS A CA 1
ATOM 711 C C . LYS A 1 87 ? 6.853 -11.837 -19.002 1.00 87.25 87 LYS A C 1
ATOM 713 O O . LYS A 1 87 ? 6.433 -10.785 -18.535 1.00 87.25 87 LYS A O 1
ATOM 718 N N . VAL A 1 88 ? 7.436 -12.771 -18.250 1.00 88.00 88 VAL A N 1
ATOM 719 C CA . VAL A 1 88 ? 7.620 -12.618 -16.798 1.00 88.00 88 VAL A CA 1
ATOM 720 C C . VAL A 1 88 ? 8.543 -11.439 -16.483 1.00 88.00 88 VAL A C 1
ATOM 722 O O . VAL A 1 88 ? 8.368 -10.788 -15.458 1.00 88.00 88 VAL A O 1
ATOM 725 N N . LEU A 1 89 ? 9.468 -11.107 -17.388 1.00 87.25 89 LEU A N 1
ATOM 726 C CA . LEU A 1 89 ? 10.390 -9.989 -17.211 1.00 87.25 89 LEU A CA 1
ATOM 727 C C . LEU A 1 89 ? 9.668 -8.629 -17.183 1.00 87.25 89 LEU A C 1
ATOM 729 O O . LEU A 1 89 ? 10.147 -7.711 -16.531 1.00 87.25 89 LEU A O 1
ATOM 733 N N . MET A 1 90 ? 8.473 -8.511 -17.781 1.00 86.62 90 MET A N 1
ATOM 734 C CA . MET A 1 90 ? 7.661 -7.283 -17.696 1.00 86.62 90 MET A CA 1
ATOM 735 C C . MET A 1 90 ? 7.246 -6.942 -16.260 1.00 86.62 90 MET A C 1
ATOM 737 O O . MET A 1 90 ? 6.975 -5.784 -15.961 1.00 86.62 90 MET A O 1
ATOM 741 N N . LEU A 1 91 ? 7.197 -7.927 -15.354 1.00 89.56 91 LEU A N 1
ATOM 742 C CA . LEU A 1 91 ? 6.875 -7.687 -13.944 1.00 89.56 91 LEU A CA 1
ATOM 743 C C . LEU A 1 91 ? 8.024 -7.028 -13.175 1.00 89.56 91 LEU A C 1
ATOM 745 O O . LEU A 1 91 ? 7.799 -6.507 -12.084 1.00 89.56 91 LEU A O 1
ATOM 749 N N . GLN A 1 92 ? 9.238 -7.024 -13.726 1.00 88.56 92 GLN A N 1
ATOM 750 C CA . GLN A 1 92 ? 10.393 -6.414 -13.083 1.00 88.56 92 GLN A CA 1
ATOM 751 C C . GLN A 1 92 ? 10.230 -4.894 -12.934 1.00 88.56 92 GLN A C 1
ATOM 753 O O . GLN A 1 92 ? 10.554 -4.362 -11.873 1.00 88.56 92 GLN A O 1
ATOM 758 N N . GLU A 1 93 ? 9.680 -4.206 -13.941 1.00 88.94 93 GLU A N 1
ATOM 759 C CA . GLU A 1 93 ? 9.498 -2.747 -13.910 1.00 88.94 93 GLU A CA 1
ATOM 760 C C . GLU A 1 93 ? 8.533 -2.307 -12.778 1.00 88.94 93 GLU A C 1
ATOM 762 O O . GLU A 1 93 ? 8.932 -1.480 -11.951 1.00 88.94 93 GLU A O 1
ATOM 767 N N . PRO A 1 94 ? 7.314 -2.884 -12.619 1.00 92.12 94 PRO A N 1
ATOM 768 C CA . PRO A 1 94 ? 6.467 -2.600 -11.457 1.00 92.12 94 PRO A CA 1
ATOM 769 C C . PRO A 1 94 ? 7.117 -2.968 -10.118 1.00 92.12 94 PRO A C 1
ATOM 771 O O . PRO A 1 94 ? 6.986 -2.226 -9.142 1.00 92.12 94 PRO A O 1
ATOM 774 N N . LEU A 1 95 ? 7.821 -4.105 -10.053 1.00 92.50 95 LEU A N 1
ATOM 775 C CA . LEU A 1 95 ? 8.470 -4.559 -8.821 1.00 92.50 95 LEU A CA 1
ATOM 776 C C . LEU A 1 95 ? 9.594 -3.622 -8.378 1.00 92.50 95 LEU A C 1
ATOM 778 O O . LEU A 1 95 ? 9.774 -3.439 -7.176 1.00 92.50 95 LEU A O 1
ATOM 782 N N . LEU A 1 96 ? 10.306 -2.990 -9.313 1.00 91.94 96 LEU A N 1
ATOM 783 C CA . LEU A 1 96 ? 11.333 -1.995 -9.004 1.00 91.94 96 LEU A CA 1
ATOM 784 C C . LEU A 1 96 ? 10.728 -0.799 -8.259 1.00 91.94 96 LEU A C 1
ATOM 786 O O . LEU A 1 96 ? 11.256 -0.377 -7.229 1.00 91.94 96 LEU A O 1
ATOM 790 N N . VAL A 1 97 ? 9.577 -0.304 -8.720 1.00 94.75 97 VAL A N 1
ATOM 791 C CA . VAL A 1 97 ? 8.854 0.794 -8.059 1.00 94.75 97 VAL A CA 1
ATOM 792 C C . VAL A 1 97 ? 8.387 0.374 -6.665 1.00 94.75 97 VAL A C 1
ATOM 794 O O . VAL A 1 97 ? 8.612 1.096 -5.693 1.00 94.75 97 VAL A O 1
ATOM 797 N N . VAL A 1 98 ? 7.790 -0.817 -6.539 1.00 96.62 98 VAL A N 1
ATOM 798 C CA . VAL A 1 98 ? 7.359 -1.360 -5.240 1.00 96.62 98 VAL A CA 1
ATOM 799 C C . VAL A 1 98 ? 8.540 -1.487 -4.278 1.00 96.62 98 VAL A C 1
ATOM 801 O O . VAL A 1 98 ? 8.425 -1.079 -3.124 1.00 96.62 98 VAL A O 1
ATOM 804 N N . ALA A 1 99 ? 9.682 -1.997 -4.741 1.00 95.62 99 ALA A N 1
ATOM 805 C CA . ALA A 1 99 ? 10.887 -2.133 -3.932 1.00 95.62 99 ALA A CA 1
ATOM 806 C C . ALA A 1 99 ? 11.417 -0.772 -3.459 1.00 95.62 99 ALA A C 1
ATOM 808 O O . ALA A 1 99 ? 11.771 -0.630 -2.289 1.00 95.62 99 ALA A O 1
ATOM 809 N N . ALA A 1 100 ? 11.411 0.246 -4.324 1.00 95.06 100 ALA A N 1
ATOM 810 C CA . ALA A 1 100 ? 11.832 1.596 -3.956 1.00 95.06 100 ALA A CA 1
ATOM 811 C C . ALA A 1 100 ? 10.953 2.189 -2.838 1.00 95.06 100 ALA A C 1
ATOM 813 O O . ALA A 1 100 ? 11.472 2.679 -1.833 1.00 95.06 100 ALA A O 1
ATOM 814 N N . PHE A 1 101 ? 9.625 2.081 -2.960 1.00 96.44 101 PHE A N 1
ATOM 815 C CA . PHE A 1 101 ? 8.709 2.518 -1.900 1.00 96.44 101 PHE A CA 1
ATOM 816 C C . PHE A 1 101 ? 8.847 1.679 -0.630 1.00 96.44 101 PHE A C 1
ATOM 818 O O . PHE A 1 101 ? 8.814 2.222 0.473 1.00 96.44 101 PHE A O 1
ATOM 825 N N . TYR A 1 102 ? 9.037 0.367 -0.766 1.00 97.50 102 TYR A N 1
ATOM 826 C CA . TYR A 1 102 ? 9.241 -0.520 0.372 1.00 97.50 102 TYR A CA 1
ATOM 827 C C . TYR A 1 102 ? 10.475 -0.117 1.184 1.00 97.50 102 TYR A C 1
ATOM 829 O O . TYR A 1 102 ? 10.386 -0.020 2.405 1.00 97.50 102 TYR A O 1
ATOM 837 N N . ILE A 1 103 ? 11.597 0.183 0.522 1.00 97.50 103 ILE A N 1
ATOM 838 C CA . ILE A 1 103 ? 12.818 0.657 1.186 1.00 97.50 103 ILE A CA 1
ATOM 839 C C . ILE A 1 103 ? 12.543 1.954 1.951 1.00 97.50 103 ILE A C 1
ATOM 841 O O . ILE A 1 103 ? 12.917 2.051 3.116 1.00 97.50 103 ILE A O 1
ATOM 845 N N . LEU A 1 104 ? 11.832 2.912 1.349 1.00 96.94 104 LEU A N 1
ATOM 846 C CA . LEU A 1 104 ? 11.471 4.164 2.018 1.00 96.94 104 LEU A CA 1
ATOM 847 C C . LEU A 1 104 ? 10.667 3.912 3.305 1.00 96.94 104 LEU A C 1
ATOM 849 O O . LEU A 1 104 ? 11.030 4.415 4.370 1.00 96.94 104 LEU A O 1
ATOM 853 N N . PHE A 1 105 ? 9.604 3.106 3.231 1.00 96.94 105 PHE A N 1
ATOM 854 C CA . PHE A 1 105 ? 8.804 2.768 4.412 1.00 96.94 105 PHE A CA 1
ATOM 855 C C . PHE A 1 105 ? 9.613 1.992 5.450 1.00 96.94 105 PHE A C 1
ATOM 857 O O . PHE A 1 105 ? 9.495 2.257 6.644 1.00 96.94 105 PHE A O 1
ATOM 864 N N . PHE A 1 106 ? 10.468 1.070 5.015 1.00 97.38 106 PHE A N 1
ATOM 865 C CA . PHE A 1 106 ? 11.331 0.301 5.901 1.00 97.38 106 PHE A CA 1
ATOM 866 C C . PHE A 1 106 ? 12.330 1.197 6.647 1.00 97.38 106 PHE A C 1
ATOM 868 O O . PHE A 1 106 ? 12.496 1.057 7.858 1.00 97.38 106 PHE A O 1
ATOM 875 N N . THR A 1 107 ? 12.928 2.180 5.968 1.00 96.94 107 THR A N 1
ATOM 876 C CA . THR A 1 107 ? 13.790 3.190 6.596 1.00 96.94 107 THR A CA 1
ATOM 877 C C . THR A 1 107 ? 13.028 4.011 7.632 1.00 96.94 107 THR A C 1
ATOM 879 O O . THR A 1 107 ? 13.541 4.214 8.731 1.00 96.94 107 THR A O 1
ATOM 882 N N . VAL A 1 108 ? 11.794 4.433 7.336 1.00 96.94 108 VAL A N 1
ATOM 883 C CA . VAL A 1 108 ? 10.943 5.142 8.309 1.00 96.94 108 VAL A CA 1
ATOM 884 C C . VAL A 1 108 ? 10.636 4.258 9.521 1.00 96.94 108 VAL A C 1
ATOM 886 O O . VAL A 1 108 ? 10.750 4.726 10.651 1.00 96.94 108 VAL A O 1
ATOM 889 N N . ILE A 1 109 ? 10.307 2.978 9.313 1.00 95.69 109 ILE A N 1
ATOM 890 C CA . ILE A 1 109 ? 10.057 2.015 10.400 1.00 95.69 109 ILE A CA 1
ATOM 891 C C . ILE A 1 109 ? 11.289 1.869 11.297 1.00 95.69 109 ILE A C 1
ATOM 893 O O . ILE A 1 109 ? 11.151 1.886 12.518 1.00 95.69 109 ILE A O 1
ATOM 897 N N . ILE A 1 110 ? 12.485 1.742 10.716 1.00 96.06 110 ILE A N 1
ATOM 898 C CA . ILE A 1 110 ? 13.730 1.697 11.491 1.00 96.06 110 ILE A CA 1
ATOM 899 C C . ILE A 1 110 ? 13.904 3.002 12.269 1.00 96.06 110 ILE A C 1
ATOM 901 O O . ILE A 1 110 ? 14.135 2.964 13.474 1.00 96.06 110 ILE A O 1
ATOM 905 N N . TYR A 1 111 ? 13.739 4.148 11.609 1.00 95.38 111 TYR A N 1
ATOM 906 C CA . TYR A 1 111 ? 13.939 5.459 12.219 1.00 95.38 111 TYR A CA 1
ATOM 907 C C . TYR A 1 111 ? 13.051 5.677 13.452 1.00 95.38 111 TYR A C 1
ATOM 909 O O . TYR A 1 111 ? 13.555 6.073 14.497 1.00 95.38 111 TYR A O 1
ATOM 917 N N . VAL A 1 112 ? 11.757 5.338 13.385 1.00 93.81 112 VAL A N 1
ATOM 918 C CA . VAL A 1 112 ? 10.837 5.485 14.535 1.00 93.81 112 VAL A CA 1
ATOM 919 C C . VAL A 1 112 ? 11.072 4.464 15.655 1.00 93.81 112 VAL A C 1
ATOM 921 O O . VAL A 1 112 ? 10.507 4.599 16.738 1.00 93.81 112 VAL A O 1
ATOM 924 N N . ARG A 1 113 ? 11.861 3.412 15.405 1.00 91.31 113 ARG A N 1
ATOM 925 C CA . ARG A 1 113 ? 12.202 2.375 16.394 1.00 91.31 113 ARG A CA 1
ATOM 926 C C . ARG A 1 113 ? 13.539 2.619 17.085 1.00 91.31 113 ARG A C 1
ATOM 928 O O . ARG A 1 113 ? 13.780 2.010 18.126 1.00 91.31 113 ARG A O 1
ATOM 935 N N . LEU A 1 114 ? 14.395 3.473 16.529 1.00 90.06 114 LEU A N 1
ATOM 936 C CA . LEU A 1 114 ? 15.678 3.821 17.124 1.00 90.06 114 LEU A CA 1
ATOM 937 C C . LEU A 1 114 ? 15.495 4.969 18.123 1.00 90.06 114 LEU A C 1
ATOM 939 O O . LEU A 1 114 ? 15.293 6.121 17.750 1.00 90.06 114 LEU A O 1
ATOM 943 N N . ASP A 1 115 ? 15.583 4.641 19.411 1.00 83.25 115 ASP A N 1
ATOM 944 C CA . ASP A 1 115 ? 15.662 5.629 20.486 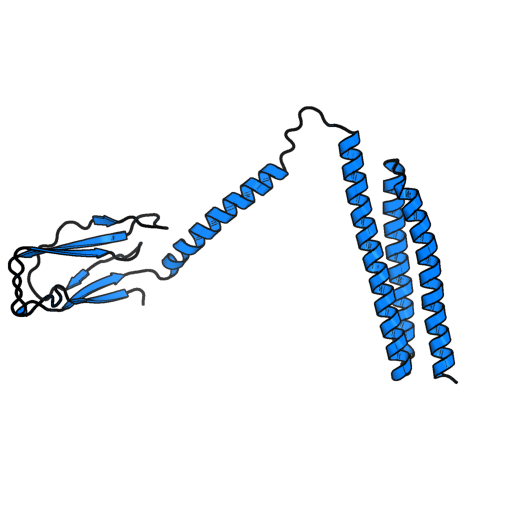1.00 83.25 115 ASP A CA 1
ATOM 945 C C . ASP A 1 115 ? 17.109 6.142 20.577 1.00 83.25 115 ASP A C 1
ATOM 947 O O . ASP A 1 115 ? 17.970 5.505 21.183 1.00 83.25 115 ASP A O 1
ATOM 951 N N . PHE A 1 116 ? 17.397 7.271 19.923 1.00 83.06 116 PHE A N 1
ATOM 952 C CA . PHE A 1 116 ? 18.695 7.958 20.000 1.00 83.06 116 PHE A CA 1
ATOM 953 C C . PHE A 1 116 ? 18.802 8.905 21.212 1.00 83.06 116 PHE A C 1
ATOM 955 O O . PHE A 1 116 ? 19.576 9.864 21.190 1.00 83.06 116 PHE A O 1
ATOM 962 N N . SER A 1 117 ? 18.022 8.675 22.272 1.00 83.31 117 SER A N 1
ATOM 963 C CA . SER A 1 117 ? 18.078 9.498 23.479 1.00 83.31 117 SER A CA 1
ATOM 964 C C . SER A 1 117 ? 19.326 9.211 24.321 1.00 83.31 117 SER A C 1
ATOM 966 O O . SER A 1 117 ? 19.600 8.071 24.697 1.00 83.31 117 SER A O 1
ATOM 968 N N . ILE A 1 118 ? 20.071 10.269 24.653 1.00 81.50 118 ILE A N 1
ATOM 969 C CA . ILE A 1 118 ? 21.257 10.211 25.525 1.00 81.50 118 ILE A CA 1
ATOM 970 C C . ILE A 1 118 ? 20.843 10.181 27.005 1.00 81.50 118 ILE A C 1
ATOM 972 O O . ILE A 1 118 ? 21.440 9.464 27.807 1.00 81.50 118 ILE A O 1
ATOM 976 N N . THR A 1 119 ? 19.801 10.928 27.377 1.00 86.25 119 THR A N 1
ATOM 977 C CA . THR 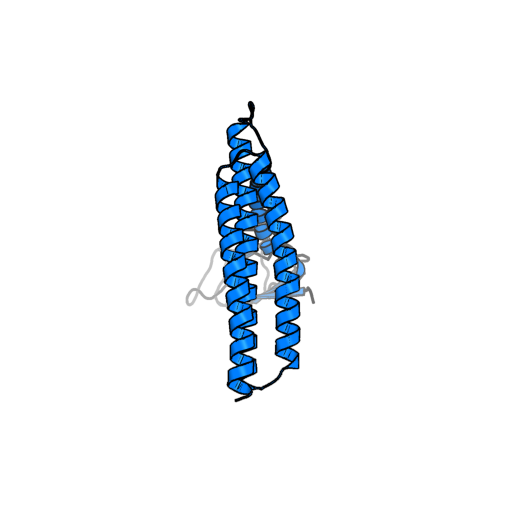A 1 119 ? 19.236 10.957 28.732 1.00 86.25 119 THR A CA 1
ATOM 978 C C . THR A 1 119 ? 17.731 10.737 28.667 1.00 86.25 119 THR A C 1
ATOM 980 O O . THR A 1 119 ? 16.992 11.495 28.042 1.00 86.25 119 THR A O 1
ATOM 983 N N . LYS A 1 120 ? 17.249 9.683 29.329 1.00 83.62 120 LYS A N 1
ATOM 984 C CA . LYS A 1 120 ? 15.816 9.378 29.363 1.00 83.62 120 LYS A CA 1
ATOM 985 C C . LYS A 1 120 ? 15.114 10.276 30.376 1.00 83.62 120 LYS A C 1
ATOM 987 O O . LYS A 1 120 ? 15.513 10.305 31.537 1.00 83.62 120 LYS A O 1
ATOM 992 N N . ASP A 1 121 ? 14.074 10.985 29.937 1.00 87.06 121 ASP A N 1
ATOM 993 C CA . ASP A 1 121 ? 13.169 11.719 30.825 1.00 87.06 121 ASP A CA 1
ATOM 994 C C . ASP A 1 121 ? 12.102 10.750 31.380 1.00 87.06 121 ASP A C 1
ATOM 996 O O . ASP A 1 121 ? 11.176 10.377 30.647 1.00 87.06 121 ASP A O 1
ATOM 1000 N N . PRO A 1 122 ? 12.193 10.333 32.659 1.00 85.25 122 PRO A N 1
ATOM 1001 C CA . PRO A 1 122 ? 11.232 9.406 33.252 1.00 85.25 122 PRO A CA 1
ATOM 1002 C C . PRO A 1 122 ? 9.816 9.994 33.314 1.00 85.25 122 PRO A C 1
ATOM 1004 O O . PRO A 1 122 ? 8.841 9.244 33.260 1.00 85.25 122 PRO A O 1
ATOM 1007 N N . ALA A 1 123 ? 9.674 11.324 33.377 1.00 85.81 123 ALA A N 1
ATOM 1008 C CA . ALA A 1 123 ? 8.365 11.967 33.385 1.00 85.81 123 ALA A CA 1
ATOM 1009 C C . ALA A 1 123 ? 7.690 11.875 32.007 1.00 85.81 123 ALA A C 1
ATOM 1011 O O . ALA A 1 123 ? 6.481 11.655 31.927 1.00 85.81 123 ALA A O 1
ATOM 1012 N N . ALA A 1 124 ? 8.450 12.002 30.914 1.00 85.88 124 ALA A N 1
ATOM 1013 C CA . ALA A 1 124 ? 7.935 11.783 29.562 1.00 85.88 124 ALA A CA 1
ATOM 1014 C C . ALA A 1 124 ? 7.518 10.326 29.326 1.00 85.88 124 ALA A C 1
ATOM 1016 O O . ALA A 1 124 ? 6.452 10.082 28.758 1.00 85.88 124 ALA A O 1
ATOM 1017 N N . GLU A 1 125 ? 8.311 9.365 29.804 1.00 86.44 125 GLU A N 1
ATOM 1018 C CA . GLU A 1 125 ? 7.986 7.942 29.688 1.00 86.44 125 GLU A CA 1
ATOM 1019 C C . GLU A 1 125 ? 6.705 7.588 30.459 1.00 86.44 125 GLU A C 1
ATOM 1021 O O . GLU A 1 125 ? 5.822 6.923 29.912 1.00 86.44 125 GLU A O 1
ATOM 1026 N N . ALA A 1 126 ? 6.558 8.088 31.692 1.00 87.12 126 ALA A N 1
ATOM 1027 C CA . ALA A 1 126 ? 5.345 7.911 32.489 1.00 87.12 126 ALA A CA 1
ATOM 1028 C C . ALA A 1 126 ? 4.110 8.493 31.777 1.00 87.12 126 ALA A C 1
ATOM 1030 O O . ALA A 1 126 ? 3.089 7.815 31.655 1.00 87.12 126 ALA A O 1
ATOM 1031 N N . ARG A 1 127 ? 4.214 9.703 31.200 1.00 88.50 127 ARG A N 1
ATOM 1032 C CA . ARG A 1 127 ? 3.131 10.296 30.387 1.00 88.50 127 ARG A CA 1
ATOM 1033 C C . ARG A 1 127 ? 2.747 9.405 29.201 1.00 88.50 127 ARG A C 1
ATOM 1035 O O . ARG A 1 127 ? 1.559 9.228 28.936 1.00 88.50 127 ARG A O 1
ATOM 1042 N N . MET A 1 128 ? 3.725 8.814 28.510 1.00 89.69 128 MET A N 1
ATOM 1043 C CA . MET A 1 128 ? 3.469 7.934 27.364 1.00 89.69 128 MET A CA 1
ATOM 1044 C C . MET A 1 128 ? 2.803 6.612 27.781 1.00 89.69 128 MET A C 1
ATOM 1046 O O . MET A 1 128 ? 1.879 6.149 27.108 1.00 89.69 128 MET A O 1
ATOM 1050 N N . LYS A 1 129 ? 3.203 6.033 28.922 1.00 89.88 129 LYS A N 1
ATOM 1051 C CA . LYS A 1 129 ? 2.545 4.853 29.513 1.00 89.88 129 LYS A CA 1
ATOM 1052 C C . LYS A 1 129 ? 1.097 5.148 29.895 1.00 89.88 129 LYS A C 1
ATOM 1054 O O . LYS A 1 129 ? 0.206 4.385 29.526 1.00 89.88 129 LYS A O 1
ATOM 1059 N N . VAL A 1 130 ? 0.854 6.272 30.570 1.00 92.44 130 VAL A N 1
ATOM 1060 C CA . VAL A 1 130 ? -0.493 6.716 30.957 1.00 92.44 130 VAL A CA 1
ATOM 1061 C C . VAL A 1 130 ? -1.378 6.926 29.725 1.00 92.44 130 VAL A C 1
ATOM 1063 O O . VAL A 1 130 ? -2.511 6.442 29.709 1.00 92.44 130 VAL A O 1
ATOM 1066 N N . ALA A 1 131 ? -0.865 7.561 28.666 1.00 92.06 131 ALA A N 1
ATOM 1067 C CA . ALA A 1 131 ? -1.598 7.737 27.410 1.00 92.06 131 ALA A CA 1
ATOM 1068 C C . ALA A 1 131 ? -1.969 6.390 26.762 1.00 92.06 131 ALA A C 1
ATOM 1070 O O . ALA A 1 131 ? -3.128 6.168 26.420 1.00 92.06 131 ALA A O 1
ATOM 1071 N N . CYS A 1 132 ? -1.019 5.453 26.679 1.00 93.06 132 CYS A N 1
ATOM 1072 C CA . CYS A 1 132 ? -1.256 4.111 26.138 1.00 93.06 132 CYS A CA 1
ATOM 1073 C C . CYS A 1 132 ? -2.334 3.345 26.921 1.00 93.06 132 CYS A C 1
ATOM 1075 O O . CYS A 1 132 ? -3.240 2.756 26.330 1.00 93.06 132 CYS A O 1
ATOM 1077 N N . ILE A 1 133 ? -2.276 3.375 28.256 1.00 93.69 133 ILE A N 1
ATOM 1078 C CA . ILE A 1 133 ? -3.287 2.718 29.094 1.00 93.69 133 ILE A CA 1
ATOM 1079 C C . ILE A 1 133 ? -4.655 3.394 28.923 1.00 93.69 133 ILE A C 1
ATOM 1081 O O . ILE A 1 133 ? -5.673 2.707 28.854 1.00 93.69 133 ILE A O 1
ATOM 1085 N N . THR A 1 134 ? -4.692 4.723 28.806 1.00 93.25 134 THR A N 1
ATOM 1086 C CA . THR A 1 134 ? -5.937 5.483 28.611 1.00 93.25 134 THR A CA 1
ATOM 1087 C C . THR A 1 134 ? -6.616 5.130 27.284 1.00 93.25 134 THR A C 1
ATOM 1089 O O . THR A 1 134 ? -7.823 4.899 27.268 1.00 93.25 134 THR A O 1
ATOM 1092 N N . GLU A 1 135 ? -5.854 4.986 26.196 1.00 95.00 135 GLU A N 1
ATOM 1093 C CA . GLU A 1 135 ? -6.368 4.528 24.893 1.00 95.00 135 GLU A CA 1
ATOM 1094 C C . GLU A 1 135 ? -6.936 3.101 24.950 1.00 95.00 135 GLU A C 1
ATOM 1096 O O . GLU A 1 135 ? -7.993 2.803 24.382 1.00 95.00 135 GLU A O 1
ATOM 1101 N N . GLN A 1 136 ? -6.282 2.205 25.698 1.00 94.75 136 GLN A N 1
ATOM 1102 C CA . GLN A 1 136 ? -6.803 0.853 25.924 1.00 94.75 136 GLN A CA 1
ATOM 1103 C C . GLN A 1 136 ? -8.125 0.887 26.699 1.00 94.75 136 GLN A C 1
ATOM 1105 O O . GLN A 1 136 ? -9.080 0.207 26.317 1.00 94.75 136 GLN A O 1
ATOM 1110 N N . VAL A 1 137 ? -8.219 1.711 27.749 1.00 95.19 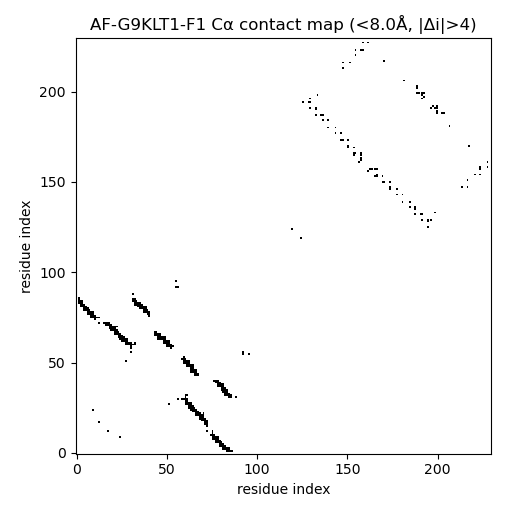137 VAL A N 1
ATOM 1111 C CA . VAL A 1 137 ? -9.470 1.902 28.495 1.00 95.19 137 VAL A CA 1
ATOM 1112 C C . VAL A 1 137 ? -10.565 2.444 27.574 1.00 95.19 137 VAL A C 1
ATOM 1114 O O . VAL A 1 137 ? -11.661 1.884 27.556 1.00 95.19 137 VAL A O 1
ATOM 1117 N N . LEU A 1 138 ? -10.276 3.468 26.766 1.00 94.69 138 LEU A N 1
ATOM 1118 C CA . LEU A 1 138 ? -11.231 4.052 25.821 1.00 94.69 138 LEU A CA 1
ATOM 1119 C C . LEU A 1 138 ? -11.753 3.013 24.817 1.00 94.69 138 LEU A C 1
ATOM 1121 O O . LEU A 1 138 ? -12.959 2.925 24.575 1.00 94.69 138 LEU A O 1
ATOM 1125 N N . THR A 1 139 ? -10.866 2.170 24.286 1.00 96.69 139 THR A N 1
ATOM 1126 C CA . THR A 1 139 ? -11.230 1.075 23.374 1.00 96.69 139 THR A CA 1
ATOM 1127 C C . THR A 1 139 ? -12.197 0.086 24.034 1.00 96.69 139 THR A C 1
ATOM 1129 O O . THR A 1 139 ? -13.215 -0.285 23.443 1.00 96.69 139 THR A O 1
ATOM 1132 N N . LEU A 1 140 ? -11.931 -0.310 25.284 1.00 95.50 140 LEU A N 1
ATOM 1133 C CA . LEU A 1 140 ? -12.799 -1.227 26.030 1.00 95.50 140 LEU A CA 1
ATOM 1134 C C . LEU A 1 140 ? -14.157 -0.601 26.377 1.00 95.50 140 LEU A C 1
ATOM 1136 O O . LEU A 1 140 ? -15.179 -1.287 26.337 1.00 95.50 140 LEU A O 1
ATOM 1140 N N . VAL A 1 141 ? -14.194 0.698 26.676 1.00 94.06 141 VAL A N 1
ATOM 1141 C CA . VAL A 1 141 ? -15.442 1.440 26.922 1.00 94.06 141 VAL A CA 1
ATOM 1142 C C . VAL A 1 141 ? -16.295 1.500 25.661 1.00 94.06 141 VAL A C 1
ATOM 1144 O O . VAL A 1 141 ? -17.484 1.191 25.713 1.00 94.06 141 VAL A O 1
ATOM 1147 N N . ASN A 1 142 ? -15.693 1.806 24.510 1.00 95.44 142 ASN A N 1
ATOM 1148 C CA . ASN A 1 142 ? -16.396 1.789 23.227 1.00 95.44 142 ASN A CA 1
ATOM 1149 C C . ASN A 1 142 ? -16.973 0.403 22.915 1.00 95.44 142 ASN A C 1
ATOM 1151 O O . ASN A 1 142 ? -18.112 0.295 22.455 1.00 95.44 142 ASN A O 1
ATOM 1155 N N . LYS A 1 143 ? -16.237 -0.665 23.245 1.00 95.62 143 LYS A N 1
ATOM 1156 C CA . LYS A 1 143 ? -16.732 -2.041 23.124 1.00 95.62 143 LYS A CA 1
ATOM 1157 C C . LYS A 1 143 ? -17.949 -2.304 24.025 1.00 95.62 143 LYS A C 1
ATOM 1159 O O . LYS A 1 143 ? -18.911 -2.911 23.559 1.00 95.62 143 LYS A O 1
ATOM 1164 N N . ARG A 1 144 ? -17.974 -1.794 25.267 1.00 94.06 144 ARG A N 1
ATOM 1165 C CA . ARG A 1 144 ? -19.163 -1.879 26.148 1.00 94.06 144 ARG A CA 1
ATOM 1166 C C . ARG A 1 144 ? -20.365 -1.124 25.592 1.00 94.06 144 ARG A C 1
ATOM 1168 O O . ARG A 1 144 ? -21.472 -1.647 25.611 1.00 94.06 144 ARG A O 1
ATOM 1175 N N . ILE A 1 145 ? -20.156 0.082 25.067 1.00 93.50 145 ILE A N 1
ATOM 1176 C CA . ILE A 1 145 ? -21.233 0.863 24.443 1.00 93.50 145 ILE A CA 1
ATOM 1177 C C . ILE A 1 145 ? -21.824 0.093 23.252 1.00 93.50 145 ILE A C 1
ATOM 1179 O O . ILE A 1 145 ? -23.045 0.029 23.107 1.00 93.50 145 ILE A O 1
ATOM 1183 N N . GLY A 1 146 ? -20.973 -0.532 22.431 1.00 94.69 146 GLY A N 1
ATOM 1184 C CA . GLY A 1 146 ? -21.404 -1.417 21.346 1.00 94.69 146 GLY A CA 1
ATOM 1185 C C . GLY A 1 146 ? -22.244 -2.599 21.839 1.00 94.69 146 GLY A C 1
ATOM 1186 O O . GLY A 1 146 ? -23.293 -2.883 21.265 1.00 94.69 146 GLY A O 1
ATOM 1187 N N . LEU A 1 147 ? -21.841 -3.227 22.948 1.00 94.94 147 LEU A N 1
ATOM 1188 C CA . LEU A 1 147 ? -22.578 -4.325 23.576 1.00 94.94 147 LEU A CA 1
ATOM 1189 C C . LEU A 1 147 ? -23.985 -3.898 24.034 1.00 94.94 147 LEU A C 1
ATOM 1191 O O . LEU A 1 147 ? -24.952 -4.619 23.792 1.00 94.94 147 LEU A O 1
ATOM 1195 N N . TYR A 1 148 ? -24.128 -2.711 24.635 1.00 94.75 148 TYR A N 1
ATOM 1196 C CA . TYR A 1 148 ? -25.446 -2.193 25.020 1.00 94.75 148 TYR A CA 1
ATOM 1197 C C . TYR A 1 148 ? -26.341 -1.907 23.815 1.00 94.75 148 TYR A C 1
ATOM 1199 O O . TYR A 1 148 ? -27.519 -2.251 23.853 1.00 94.75 148 TYR A O 1
ATOM 1207 N N . ARG A 1 149 ? -25.797 -1.328 22.736 1.00 93.94 149 ARG A N 1
ATOM 1208 C CA . ARG A 1 149 ? -26.557 -1.100 21.493 1.00 93.94 149 ARG A CA 1
ATOM 1209 C C . ARG A 1 149 ? -27.044 -2.413 20.886 1.00 93.94 149 ARG A C 1
ATOM 1211 O O . ARG A 1 149 ? -28.214 -2.528 20.543 1.00 93.94 149 ARG A O 1
ATOM 1218 N N . HIS A 1 150 ? -26.174 -3.419 20.826 1.00 93.94 150 HIS A N 1
ATOM 1219 C CA . HIS A 1 150 ? -26.536 -4.735 20.305 1.00 93.94 150 HIS A CA 1
ATOM 1220 C C . HIS A 1 150 ? -27.625 -5.424 21.142 1.00 93.94 150 HIS A C 1
ATOM 1222 O O . HIS A 1 150 ? -28.536 -6.074 20.616 1.00 93.94 150 HIS A O 1
ATOM 1228 N N . PHE A 1 151 ? -27.554 -5.275 22.465 1.00 94.44 151 PHE A N 1
ATOM 1229 C CA . PHE A 1 151 ? -28.596 -5.796 23.335 1.00 94.44 151 PHE A CA 1
ATOM 1230 C C . PHE A 1 151 ? -29.917 -5.037 23.158 1.00 94.44 151 PHE A C 1
ATOM 1232 O O . PHE A 1 151 ? -30.959 -5.678 23.063 1.00 94.44 151 PHE A O 1
ATOM 1239 N N . ASP A 1 152 ? -29.895 -3.710 23.019 1.00 92.50 152 ASP A N 1
ATOM 1240 C CA . ASP A 1 152 ? -31.102 -2.914 22.758 1.00 92.50 152 ASP A CA 1
ATOM 1241 C C . ASP A 1 152 ? -31.783 -3.303 21.432 1.00 92.50 152 ASP A C 1
ATOM 1243 O O . ASP A 1 152 ? -32.998 -3.496 21.380 1.00 92.50 152 ASP A O 1
ATOM 1247 N N . GLU A 1 153 ? -31.011 -3.556 20.371 1.00 92.31 153 GLU A N 1
ATOM 1248 C CA . GLU A 1 153 ? -31.525 -4.135 19.119 1.00 92.31 153 GLU A CA 1
ATOM 1249 C C . GLU A 1 153 ? -32.187 -5.501 19.345 1.00 92.31 153 GLU A C 1
ATOM 1251 O O . GLU A 1 153 ? -33.227 -5.808 18.760 1.00 92.31 153 GLU A O 1
ATOM 1256 N N . THR A 1 154 ? -31.615 -6.327 20.221 1.00 91.75 154 THR A N 1
ATOM 1257 C CA . THR A 1 154 ? -32.180 -7.632 20.581 1.00 91.75 154 THR A CA 1
ATOM 1258 C C . THR A 1 154 ? -33.495 -7.488 21.345 1.00 91.75 154 THR A C 1
ATOM 1260 O O . THR A 1 154 ? -34.458 -8.185 21.021 1.00 91.75 154 THR A O 1
ATOM 1263 N N . VAL A 1 155 ? -33.592 -6.528 22.269 1.00 92.38 155 VAL A N 1
ATOM 1264 C CA . VAL A 1 155 ? -34.850 -6.181 22.949 1.00 92.38 155 VAL A CA 1
ATOM 1265 C C . VAL A 1 155 ? -35.890 -5.667 21.945 1.00 92.38 155 VAL A C 1
ATOM 1267 O O . VAL A 1 155 ? -37.057 -6.056 21.998 1.00 92.38 155 VAL A O 1
ATOM 1270 N N . ASN A 1 156 ? -35.494 -4.832 20.985 1.00 91.06 156 ASN A N 1
ATOM 1271 C CA . ASN A 1 156 ? -36.409 -4.306 19.970 1.00 91.06 156 ASN A CA 1
ATOM 1272 C C . ASN A 1 156 ? -36.905 -5.395 19.004 1.00 91.06 156 ASN A C 1
ATOM 1274 O O . ASN A 1 156 ? -38.090 -5.415 18.669 1.00 91.06 156 ASN A O 1
ATOM 1278 N N . ARG A 1 157 ? -36.051 -6.354 18.626 1.00 90.25 157 ARG A N 1
ATOM 1279 C CA . ARG A 1 157 ? -36.467 -7.551 17.871 1.00 90.25 157 ARG A CA 1
ATOM 1280 C C . ARG A 1 157 ? -37.410 -8.439 18.673 1.00 90.25 157 ARG A C 1
ATOM 1282 O O . ARG A 1 157 ? -38.361 -8.976 18.105 1.00 90.25 157 ARG A O 1
ATOM 1289 N N . TYR A 1 158 ? -37.187 -8.579 19.978 1.00 91.12 158 TYR A N 1
ATOM 1290 C CA . TYR A 1 158 ? -38.082 -9.333 20.855 1.00 91.12 158 TYR A CA 1
ATOM 1291 C C . TYR A 1 158 ? -39.503 -8.749 20.863 1.00 91.12 158 TYR A C 1
ATOM 1293 O O . TYR A 1 158 ? -40.463 -9.505 20.730 1.00 91.12 158 TYR A O 1
ATOM 1301 N N . LYS A 1 159 ? -39.654 -7.416 20.899 1.00 88.88 159 LYS A N 1
ATOM 1302 C CA . LYS A 1 159 ? -40.974 -6.752 20.833 1.00 88.88 159 LYS A CA 1
ATOM 1303 C C . LYS A 1 159 ? -41.790 -7.130 19.587 1.00 88.88 159 LYS A C 1
ATOM 1305 O O . LYS A 1 159 ? -43.013 -7.104 19.641 1.00 88.88 159 LYS A O 1
ATOM 1310 N N . GLN A 1 160 ? -41.129 -7.478 18.480 1.00 89.06 160 GLN A N 1
ATOM 1311 C CA . GLN A 1 160 ? -41.780 -7.864 17.220 1.00 89.06 160 GLN A CA 1
ATOM 1312 C C . GLN A 1 160 ? -41.972 -9.383 17.096 1.00 89.06 160 GLN A C 1
ATOM 1314 O O . GLN A 1 160 ? -43.028 -9.847 16.680 1.00 89.06 160 GLN A O 1
ATOM 1319 N N . SER A 1 161 ? -40.943 -10.157 17.443 1.00 89.38 161 SER A N 1
ATOM 1320 C CA . SER A 1 161 ? -40.893 -11.613 17.227 1.00 89.38 161 SER A CA 1
ATOM 1321 C C . SER A 1 161 ? -41.471 -12.439 18.378 1.00 89.38 161 SER A C 1
ATOM 1323 O O . SER A 1 161 ? -41.831 -13.594 18.172 1.00 89.38 161 SER A O 1
ATOM 1325 N N . ARG A 1 162 ? -41.538 -11.866 19.589 1.00 89.19 162 ARG A N 1
ATOM 1326 C CA . ARG A 1 162 ? -41.858 -12.548 20.858 1.00 89.19 162 ARG A CA 1
ATOM 1327 C C . ARG A 1 162 ? -40.920 -13.725 21.178 1.00 89.19 162 ARG A C 1
ATOM 1329 O O . ARG A 1 162 ? -41.263 -14.586 21.986 1.00 89.19 162 ARG A O 1
ATOM 1336 N N . ASP A 1 163 ? -39.725 -13.761 20.582 1.00 90.00 163 ASP A N 1
ATOM 1337 C CA . ASP A 1 163 ? -38.741 -14.822 20.809 1.00 90.00 163 ASP A CA 1
ATOM 1338 C C . ASP A 1 163 ? -37.983 -14.630 22.135 1.00 90.00 163 ASP A C 1
ATOM 1340 O O . ASP A 1 163 ? -36.956 -13.952 22.228 1.00 90.00 163 ASP A O 1
ATOM 1344 N N . VAL A 1 164 ? -38.506 -15.270 23.181 1.00 89.94 164 VAL A N 1
ATOM 1345 C CA . VAL A 1 164 ? -37.946 -15.267 24.541 1.00 89.94 164 VAL A CA 1
ATOM 1346 C C . VAL A 1 164 ? -36.583 -15.975 24.612 1.00 89.94 164 VAL A C 1
ATOM 1348 O O . VAL A 1 164 ? -35.769 -15.659 25.485 1.00 89.94 164 VAL A O 1
ATOM 1351 N N . SER A 1 165 ? -36.296 -16.923 23.713 1.00 90.38 165 SER A N 1
ATOM 1352 C CA . SER A 1 165 ? -35.027 -17.663 23.722 1.00 90.38 165 SER A CA 1
ATOM 1353 C C . SER A 1 165 ? -33.865 -16.751 23.332 1.00 90.38 165 SER A C 1
ATOM 1355 O O . SER A 1 165 ? -32.859 -16.675 24.044 1.00 90.38 165 SER A O 1
ATOM 1357 N N . THR A 1 166 ? -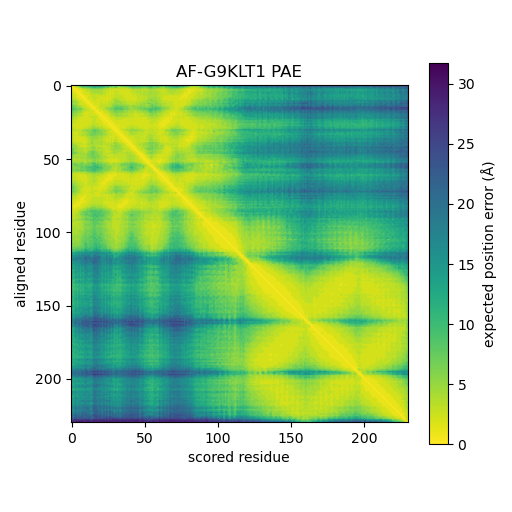34.050 -15.982 22.255 1.00 89.94 166 THR A N 1
ATOM 1358 C CA . THR A 1 166 ? -33.064 -15.008 21.767 1.00 89.94 166 THR A CA 1
ATOM 1359 C C . THR A 1 166 ? -32.849 -13.851 22.750 1.00 89.94 166 THR A C 1
ATOM 1361 O O . THR A 1 166 ? -31.723 -13.383 22.924 1.00 89.94 166 THR A O 1
ATOM 1364 N N . LEU A 1 167 ? -33.893 -13.415 23.464 1.00 90.69 167 LEU A N 1
ATOM 1365 C CA . LEU A 1 167 ? -33.753 -12.389 24.504 1.00 90.69 167 LEU A CA 1
ATOM 1366 C C . LEU A 1 167 ? -32.910 -12.883 25.692 1.00 90.69 167 LEU A C 1
ATOM 1368 O O . LEU A 1 167 ? -31.987 -12.196 26.136 1.00 90.69 167 LEU A O 1
ATOM 1372 N N . ASN A 1 168 ? -33.196 -14.089 26.191 1.00 92.12 168 ASN A N 1
ATOM 1373 C CA . ASN A 1 168 ? -32.470 -14.669 27.322 1.00 92.12 168 ASN A CA 1
ATOM 1374 C C . ASN A 1 168 ? -31.006 -14.971 26.986 1.00 92.12 168 ASN A C 1
ATOM 1376 O O . ASN A 1 168 ? -30.120 -14.740 27.814 1.00 92.12 168 ASN A O 1
ATOM 1380 N N . SER A 1 169 ? -30.731 -15.454 25.771 1.00 93.00 169 SER A N 1
ATOM 1381 C CA . SER A 1 169 ? -29.358 -15.669 25.311 1.00 93.00 169 SER A CA 1
ATOM 1382 C C . SER A 1 169 ? -28.599 -14.344 25.178 1.00 93.00 169 SER A C 1
ATOM 1384 O O . SER A 1 169 ? -27.485 -14.236 25.695 1.00 93.00 169 SER A O 1
ATOM 1386 N N . GLY A 1 170 ? -29.229 -13.306 24.613 1.00 92.12 170 GLY A N 1
ATOM 1387 C CA . GLY A 1 170 ? -28.675 -11.953 24.545 1.00 92.12 170 GLY A CA 1
ATOM 1388 C C . GLY A 1 170 ? -28.363 -11.368 25.925 1.00 92.12 170 GLY A C 1
ATOM 1389 O O . GLY A 1 170 ? -27.291 -10.799 26.127 1.00 92.12 170 GLY A O 1
ATOM 1390 N N . LYS A 1 171 ? -29.247 -11.579 26.910 1.00 93.50 171 LYS A N 1
ATOM 1391 C CA . LYS A 1 171 ? -29.052 -11.127 28.299 1.00 93.50 171 LYS A CA 1
ATOM 1392 C C . LYS A 1 171 ? -27.852 -11.815 28.947 1.00 93.50 171 LYS A C 1
ATOM 1394 O O . LYS A 1 171 ? -27.014 -11.155 29.560 1.00 93.50 171 LYS A O 1
ATOM 1399 N N . LYS A 1 172 ? -27.730 -13.133 28.762 1.00 94.38 172 LYS A N 1
ATOM 1400 C CA . LYS A 1 172 ? -26.592 -13.912 29.266 1.00 94.38 172 LYS A CA 1
ATOM 1401 C C . LYS A 1 172 ? -25.272 -13.489 28.608 1.00 94.38 172 LYS A C 1
ATOM 1403 O O . LYS A 1 172 ? -24.257 -13.401 29.305 1.00 94.38 172 LYS A O 1
ATOM 1408 N N . SER A 1 173 ? -25.279 -13.203 27.302 1.00 93.69 173 SER A N 1
ATOM 1409 C CA . SER A 1 173 ? -24.100 -12.687 26.584 1.00 93.69 173 SER A CA 1
ATOM 1410 C C . SER A 1 173 ? -23.688 -11.322 27.126 1.00 93.69 173 SER A C 1
ATOM 1412 O O . SER A 1 173 ? -22.539 -11.153 27.531 1.00 93.69 173 SER A O 1
ATOM 1414 N N . LEU A 1 174 ? -24.646 -10.392 27.250 1.00 94.50 174 LEU A N 1
ATOM 1415 C CA . LEU A 1 174 ? -24.434 -9.064 27.827 1.00 94.50 174 LEU A CA 1
ATOM 1416 C C . LEU A 1 174 ? -23.791 -9.160 29.214 1.00 94.50 174 LEU A C 1
ATOM 1418 O O . LEU A 1 174 ? -22.790 -8.499 29.470 1.00 94.50 174 LEU A O 1
ATOM 1422 N N . GLU A 1 175 ? -24.329 -9.982 30.115 1.00 93.56 175 GLU A N 1
ATOM 1423 C CA . GLU A 1 175 ? -23.785 -10.121 31.469 1.00 93.56 175 GLU A CA 1
ATOM 1424 C C . GLU A 1 175 ? -22.366 -10.697 31.489 1.00 93.56 175 GLU A C 1
ATOM 1426 O O . GLU A 1 175 ? -21.521 -10.210 32.248 1.00 93.56 175 GLU A O 1
ATOM 1431 N N . THR A 1 176 ? -22.104 -11.705 30.655 1.00 95.31 176 THR A N 1
ATOM 1432 C CA . THR A 1 176 ? -20.808 -12.393 30.588 1.00 95.31 176 THR A CA 1
ATOM 1433 C C . THR A 1 176 ? -19.729 -11.476 30.015 1.00 95.31 176 THR A C 1
ATOM 1435 O O . THR A 1 176 ? -18.682 -11.288 30.637 1.00 95.31 176 THR A O 1
ATOM 1438 N N . GLU A 1 177 ? -19.997 -10.854 28.867 1.00 94.50 177 GLU A N 1
ATOM 1439 C CA . GLU A 1 177 ? -19.063 -9.941 28.203 1.00 94.50 177 GLU A CA 1
ATOM 1440 C C . GLU A 1 177 ? -18.849 -8.662 29.012 1.00 94.50 177 GLU A C 1
ATOM 1442 O O . GLU A 1 177 ? -17.713 -8.214 29.176 1.00 94.50 177 GLU A O 1
ATOM 1447 N N . HIS A 1 178 ? -19.911 -8.104 29.604 1.00 95.31 178 HIS A N 1
ATOM 1448 C CA . HIS A 1 178 ? -19.800 -6.947 30.492 1.00 95.31 178 HIS A CA 1
ATOM 1449 C C . HIS A 1 178 ? -18.895 -7.240 31.692 1.00 95.31 178 HIS A C 1
ATOM 1451 O O . HIS A 1 178 ? -18.034 -6.425 32.032 1.00 95.31 178 HIS A O 1
ATOM 1457 N N . LYS A 1 179 ? -19.037 -8.420 32.312 1.00 95.19 179 LYS A N 1
ATOM 1458 C CA . LYS A 1 179 ? -18.181 -8.842 33.429 1.00 95.19 179 LYS A CA 1
ATOM 1459 C C . LYS A 1 179 ? -16.720 -8.990 32.995 1.00 95.19 179 LYS A C 1
ATOM 1461 O O . LYS A 1 179 ? -15.838 -8.531 33.721 1.00 95.19 179 LYS A O 1
ATOM 1466 N N . ALA A 1 180 ? -16.466 -9.575 31.823 1.00 95.38 180 ALA A N 1
ATOM 1467 C CA . ALA A 1 180 ? -15.116 -9.718 31.277 1.00 95.38 180 ALA A CA 1
ATOM 1468 C C . ALA A 1 180 ? -14.459 -8.346 31.049 1.00 95.38 180 ALA A C 1
ATOM 1470 O O . ALA A 1 180 ? -13.396 -8.063 31.603 1.00 95.38 180 ALA A O 1
ATOM 1471 N N . LEU A 1 181 ? -15.161 -7.440 30.359 1.00 95.06 181 LEU A N 1
ATOM 1472 C CA . LEU A 1 181 ? -14.694 -6.073 30.122 1.00 95.06 181 LEU A CA 1
ATOM 1473 C C . LEU A 1 181 ? -14.522 -5.294 31.434 1.00 95.06 181 LEU A C 1
ATOM 1475 O O . LEU A 1 181 ? -13.636 -4.449 31.533 1.00 95.06 181 LEU A O 1
ATOM 1479 N N . THR A 1 182 ? -15.352 -5.543 32.451 1.00 95.38 182 THR A N 1
ATOM 1480 C CA . THR A 1 182 ? -15.212 -4.961 33.804 1.00 95.38 182 THR A CA 1
ATOM 1481 C C . THR A 1 182 ? -13.928 -5.385 34.483 1.00 95.38 182 THR A C 1
ATOM 1483 O O . THR A 1 182 ? -13.202 -4.526 34.984 1.00 95.38 182 THR A O 1
ATOM 1486 N N . SER A 1 183 ? -13.599 -6.670 34.413 1.00 95.75 183 SER A N 1
ATOM 1487 C CA . SER A 1 183 ? -12.337 -7.180 34.937 1.00 95.75 183 SER A CA 1
ATOM 1488 C C . SER A 1 183 ? -11.126 -6.581 34.213 1.00 95.75 183 SER A C 1
ATOM 1490 O O . SER A 1 183 ? -10.169 -6.174 34.868 1.00 95.75 183 SER A O 1
ATOM 1492 N N . GLU A 1 184 ? -11.160 -6.479 32.881 1.00 95.44 184 GLU A N 1
ATOM 1493 C CA . GLU A 1 184 ? -10.054 -5.906 32.097 1.00 95.44 184 GLU A CA 1
ATOM 1494 C C . GLU A 1 184 ? -9.825 -4.419 32.405 1.00 95.44 184 GLU A C 1
ATOM 1496 O O . GLU A 1 184 ? -8.689 -4.011 32.655 1.00 95.44 184 GLU A O 1
ATOM 1501 N N . ILE A 1 185 ? -10.888 -3.606 32.476 1.00 95.19 185 ILE A N 1
ATOM 1502 C CA . ILE A 1 185 ? -10.741 -2.185 32.834 1.00 95.19 185 ILE A CA 1
ATOM 1503 C C . ILE A 1 185 ? -10.249 -2.031 34.280 1.00 95.19 185 ILE A C 1
ATOM 1505 O O . ILE A 1 185 ? -9.438 -1.147 34.536 1.00 95.19 185 ILE A O 1
ATOM 1509 N N . ALA A 1 186 ? -10.666 -2.885 35.221 1.00 95.00 186 ALA A N 1
ATOM 1510 C CA . ALA A 1 186 ? -10.155 -2.842 36.595 1.00 95.00 186 ALA A CA 1
ATOM 1511 C C . ALA A 1 186 ? -8.640 -3.120 36.663 1.00 95.00 186 ALA A C 1
ATOM 1513 O O . ALA A 1 186 ? -7.916 -2.461 37.415 1.00 95.00 186 ALA A O 1
ATOM 1514 N N . LEU A 1 187 ? -8.135 -4.038 35.830 1.00 95.12 187 LEU A N 1
ATOM 1515 C CA . LEU A 1 187 ? -6.696 -4.271 35.696 1.00 95.12 187 LEU A CA 1
ATOM 1516 C C . LEU A 1 187 ? -5.980 -3.033 35.141 1.00 95.12 187 LEU A C 1
ATOM 1518 O O . LEU A 1 187 ? -4.977 -2.609 35.715 1.00 95.12 187 LEU A O 1
ATOM 1522 N N . LEU A 1 188 ? -6.497 -2.405 34.082 1.00 93.94 188 LEU A N 1
ATOM 1523 C CA . LEU A 1 188 ? -5.909 -1.173 33.537 1.00 93.94 188 LEU A CA 1
ATOM 1524 C C . LEU A 1 188 ? -5.961 -0.004 34.532 1.00 93.94 188 LEU A C 1
ATOM 1526 O O . LEU A 1 188 ? -4.992 0.742 34.655 1.00 93.94 188 LEU A O 1
ATOM 1530 N N . GLN A 1 189 ? -7.042 0.114 35.303 1.00 93.38 189 GLN A N 1
ATOM 1531 C CA . GLN A 1 189 ? -7.183 1.111 36.362 1.00 93.38 189 GLN A CA 1
ATOM 1532 C C . GLN A 1 189 ? -6.122 0.932 37.458 1.00 93.38 189 GLN A C 1
ATOM 1534 O O . GLN A 1 189 ? -5.516 1.913 37.885 1.00 93.38 189 GLN A O 1
ATOM 1539 N N . SER A 1 190 ? -5.840 -0.307 37.882 1.00 92.69 190 SER A N 1
ATOM 1540 C CA . SER A 1 190 ? -4.759 -0.564 38.844 1.00 92.69 190 SER A CA 1
ATOM 1541 C C . SER A 1 190 ? -3.389 -0.128 38.314 1.00 92.69 190 SER A C 1
ATOM 1543 O O . SER A 1 190 ? -2.611 0.455 39.064 1.00 92.69 190 SER A O 1
ATOM 1545 N N . ARG A 1 191 ? -3.129 -0.310 37.010 1.00 92.19 191 ARG A N 1
ATOM 1546 C CA . ARG A 1 191 ? -1.892 0.152 36.361 1.00 92.19 191 ARG A CA 1
ATOM 1547 C C . ARG A 1 191 ? -1.807 1.679 36.311 1.00 92.19 191 ARG A C 1
ATOM 1549 O O . ARG A 1 191 ? -0.759 2.221 36.638 1.00 92.19 191 ARG A O 1
ATOM 1556 N N . LEU A 1 192 ? -2.904 2.377 35.993 1.00 91.75 192 LEU A N 1
ATOM 1557 C CA . LEU A 1 192 ? -2.961 3.849 36.059 1.00 91.75 192 LEU A CA 1
ATOM 1558 C C . LEU A 1 192 ? -2.660 4.376 37.466 1.00 91.75 192 LEU A C 1
ATOM 1560 O O . LEU A 1 192 ? -1.970 5.383 37.610 1.00 91.75 192 LEU A O 1
ATOM 1564 N N . LYS A 1 193 ? -3.148 3.678 38.500 1.00 90.06 193 LYS A N 1
ATOM 1565 C CA . LYS A 1 193 ? -2.869 4.020 39.897 1.00 90.06 193 LYS A CA 1
ATOM 1566 C C . LYS A 1 193 ? -1.386 3.864 40.240 1.00 90.06 193 LYS A C 1
ATOM 1568 O O . LYS A 1 193 ? -0.843 4.710 40.942 1.00 90.06 193 LYS A O 1
ATOM 1573 N N . THR A 1 194 ? -0.733 2.809 39.749 1.00 89.25 194 THR A N 1
ATOM 1574 C CA . THR A 1 194 ? 0.712 2.589 39.944 1.00 89.25 194 THR A CA 1
ATOM 1575 C C . THR A 1 194 ? 1.555 3.682 39.288 1.00 89.25 194 THR A C 1
ATOM 1577 O O . THR A 1 194 ? 2.546 4.104 39.871 1.00 89.25 194 THR A O 1
ATOM 1580 N N . GLU A 1 195 ? 1.135 4.187 38.127 1.00 86.56 195 GLU A N 1
ATOM 1581 C CA . GLU A 1 195 ? 1.792 5.307 37.433 1.00 86.56 195 GLU A CA 1
ATOM 1582 C C . GLU A 1 195 ? 1.456 6.687 38.051 1.00 86.56 195 GLU A C 1
ATOM 1584 O O . GLU A 1 195 ? 1.916 7.713 37.558 1.00 86.56 195 GLU A O 1
ATOM 1589 N N . GLY A 1 196 ? 0.656 6.740 39.128 1.00 81.06 196 GLY A N 1
ATOM 1590 C CA . GLY A 1 196 ? 0.335 7.973 39.858 1.00 81.06 196 GLY A CA 1
ATOM 1591 C C . GLY A 1 196 ? -0.603 8.936 39.122 1.00 81.06 196 GLY A C 1
ATOM 1592 O O . GLY A 1 196 ? -0.623 10.123 39.440 1.00 81.06 196 GLY A O 1
ATOM 1593 N N . SER A 1 197 ? -1.367 8.453 38.136 1.00 83.44 197 SER A N 1
ATOM 1594 C CA . SER A 1 197 ? -2.254 9.298 37.330 1.00 83.44 197 SER A CA 1
ATOM 1595 C C . SER A 1 197 ? -3.607 9.556 38.006 1.00 83.44 197 SER A C 1
ATOM 1597 O O . SER A 1 197 ? -4.297 8.629 38.435 1.00 83.44 197 SER A O 1
ATOM 1599 N N . ASP A 1 198 ? -4.034 10.819 37.986 1.00 85.81 198 ASP A N 1
ATOM 1600 C CA . ASP A 1 198 ? -5.374 11.307 38.348 1.00 85.81 198 ASP A CA 1
ATOM 1601 C C . ASP A 1 198 ? -6.495 10.725 37.461 1.00 85.81 198 ASP A C 1
ATOM 1603 O O . ASP A 1 198 ? -7.662 10.668 37.855 1.00 85.81 198 ASP A O 1
ATOM 1607 N N . LEU A 1 199 ? -6.156 10.208 36.274 1.00 88.62 199 LEU A N 1
ATOM 1608 C CA . LEU A 1 199 ? -7.099 9.522 35.387 1.00 88.62 199 LEU A CA 1
ATOM 1609 C C . LEU A 1 199 ? -7.679 8.246 36.012 1.00 88.62 199 LEU A C 1
ATOM 1611 O O . LEU A 1 199 ? -8.768 7.825 35.623 1.00 88.62 199 LEU A O 1
ATOM 1615 N N . CYS A 1 200 ? -7.003 7.647 37.000 1.00 91.25 200 CYS A N 1
ATOM 1616 C CA . CYS A 1 200 ? -7.532 6.505 37.748 1.00 91.25 200 CYS A CA 1
ATOM 1617 C C . CYS A 1 200 ? -8.901 6.815 38.381 1.00 91.25 200 CYS A C 1
ATOM 1619 O O . CYS A 1 200 ? -9.800 5.965 38.360 1.00 91.25 200 CYS A O 1
ATOM 1621 N N . ASP A 1 201 ? -9.085 8.031 38.900 1.00 90.69 201 ASP A N 1
ATOM 1622 C CA . ASP A 1 201 ? -10.332 8.441 39.548 1.00 90.69 201 ASP A CA 1
ATOM 1623 C C . ASP A 1 201 ? -11.454 8.611 38.523 1.00 90.69 201 ASP A C 1
ATOM 1625 O O . ASP A 1 201 ? -12.558 8.101 38.722 1.00 90.69 201 ASP A O 1
ATOM 1629 N N . LYS A 1 202 ? -11.147 9.193 37.359 1.00 91.50 202 LYS A N 1
ATOM 1630 C CA . LYS A 1 202 ? -12.100 9.300 36.241 1.00 91.50 202 LYS A CA 1
ATOM 1631 C C . LYS A 1 202 ? -12.548 7.928 35.733 1.00 91.50 202 LYS A C 1
ATOM 1633 O O . LYS A 1 202 ? -13.732 7.721 35.472 1.00 91.50 202 LYS A O 1
ATOM 1638 N N . VAL A 1 203 ? -11.628 6.964 35.628 1.00 93.25 203 VAL A N 1
ATOM 1639 C CA . VAL A 1 203 ? -11.973 5.581 35.253 1.00 93.25 203 VAL A CA 1
ATOM 1640 C C . VAL A 1 203 ? -12.875 4.935 36.311 1.00 93.25 203 VAL A C 1
ATOM 1642 O O . VAL A 1 203 ? -13.827 4.240 35.955 1.00 93.25 203 VAL A O 1
ATOM 1645 N N . SER A 1 204 ? -12.634 5.207 37.596 1.00 93.00 204 SER A N 1
ATOM 1646 C CA . SER A 1 204 ? -13.485 4.749 38.703 1.00 93.00 204 SER A CA 1
ATOM 1647 C C . SER A 1 204 ? -14.911 5.297 38.601 1.00 93.00 204 SER A C 1
ATOM 1649 O O . SER A 1 204 ? -15.885 4.547 38.693 1.00 93.00 204 SER A O 1
ATOM 1651 N N . GLU A 1 205 ? -15.055 6.603 38.370 1.00 93.19 205 GLU A N 1
ATOM 1652 C CA . GLU A 1 205 ? -16.359 7.247 38.176 1.00 93.19 205 GLU A CA 1
ATOM 1653 C C . GLU A 1 205 ? -17.096 6.681 36.962 1.00 93.19 205 GLU A C 1
ATOM 1655 O O . GLU A 1 205 ? -18.278 6.341 37.047 1.00 93.19 205 GLU A O 1
ATOM 1660 N N . MET A 1 206 ? -16.384 6.486 35.855 1.00 92.50 206 MET A N 1
ATOM 1661 C CA . MET A 1 206 ? -16.938 5.886 34.649 1.00 92.50 206 MET A CA 1
ATOM 1662 C C . MET A 1 206 ? -17.427 4.450 34.887 1.00 92.50 206 MET A C 1
ATOM 1664 O O . MET A 1 206 ? -18.501 4.094 34.409 1.00 92.50 206 MET A O 1
ATOM 1668 N N . GLN A 1 207 ? -16.705 3.629 35.658 1.00 93.31 207 GLN A N 1
ATOM 1669 C CA . GLN A 1 207 ? -17.177 2.287 36.022 1.00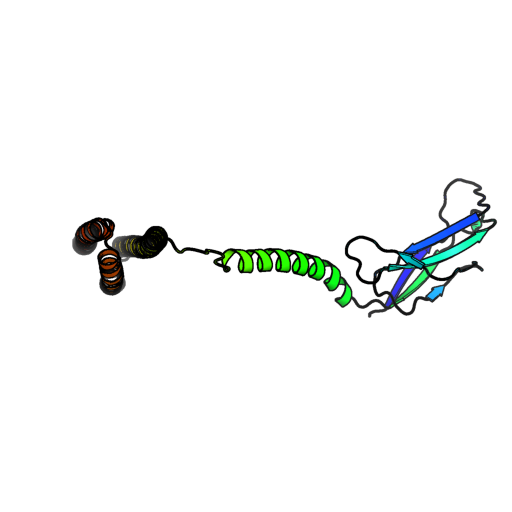 93.31 207 GLN A CA 1
ATOM 1670 C C . GLN A 1 207 ? -18.461 2.325 36.863 1.00 93.31 207 GLN A C 1
ATOM 1672 O O . GLN A 1 207 ? -19.342 1.485 36.667 1.00 93.31 207 GLN A O 1
ATOM 1677 N N . LYS A 1 208 ? -18.603 3.305 37.766 1.00 94.25 208 LYS A N 1
ATOM 1678 C CA . LYS A 1 208 ? -19.840 3.495 38.543 1.00 94.25 208 LYS A CA 1
ATOM 1679 C C . LYS A 1 208 ? -21.016 3.865 37.640 1.00 94.25 208 LYS A C 1
ATOM 1681 O O . LYS A 1 208 ? -22.099 3.306 37.799 1.00 94.25 208 LYS A O 1
ATOM 1686 N N . LEU A 1 209 ? -20.809 4.779 36.690 1.00 93.81 209 LEU A N 1
ATOM 1687 C CA . LEU A 1 209 ? -21.835 5.163 35.716 1.00 93.81 209 LEU A CA 1
ATOM 1688 C C . LEU A 1 209 ? -22.214 3.988 34.805 1.00 93.81 209 LEU A C 1
ATOM 1690 O O . LEU A 1 209 ? -23.394 3.744 34.574 1.00 93.81 209 LEU A O 1
ATOM 1694 N N . ASP A 1 210 ? -21.234 3.213 34.347 1.00 93.75 210 ASP A N 1
ATOM 1695 C CA . ASP A 1 210 ? -21.460 2.035 33.508 1.00 93.75 210 ASP A CA 1
ATOM 1696 C C . ASP A 1 210 ? -22.288 0.952 34.223 1.00 93.75 210 ASP A C 1
ATOM 1698 O O . ASP A 1 210 ? -23.186 0.358 33.624 1.00 93.75 210 ASP A O 1
ATOM 1702 N N . ALA A 1 211 ? -22.074 0.749 35.528 1.00 92.44 211 ALA A N 1
ATOM 1703 C CA . ALA A 1 211 ? -22.912 -0.142 36.329 1.00 92.44 211 ALA A CA 1
ATOM 1704 C C . ALA A 1 211 ? -24.386 0.312 36.360 1.00 92.44 211 ALA A C 1
ATOM 1706 O O . ALA A 1 211 ? -25.288 -0.518 36.232 1.00 92.44 211 ALA A O 1
ATOM 1707 N N . GLN A 1 212 ? -24.638 1.624 36.457 1.00 93.94 212 GLN A N 1
ATOM 1708 C CA . GLN A 1 212 ? -25.996 2.181 36.391 1.00 93.94 212 GLN A CA 1
ATOM 1709 C C . GLN A 1 212 ? -26.622 2.001 35.002 1.00 93.94 212 GLN A C 1
ATOM 1711 O O . GLN A 1 212 ? -27.810 1.693 34.897 1.00 93.94 212 GLN A O 1
ATOM 1716 N N . VAL A 1 213 ? -25.840 2.171 33.929 1.00 92.56 213 VAL A N 1
ATOM 1717 C CA . VAL A 1 213 ? -26.303 1.946 32.549 1.00 92.56 213 VAL A CA 1
ATOM 1718 C C . VAL A 1 213 ? -26.724 0.493 32.365 1.00 92.56 213 VAL A C 1
ATOM 1720 O O . VAL A 1 213 ? -27.841 0.242 31.916 1.00 92.56 213 VAL A O 1
ATOM 1723 N N . LYS A 1 214 ? -25.889 -0.463 32.786 1.00 92.81 214 LYS A N 1
ATOM 1724 C CA . LYS A 1 214 ? -26.228 -1.890 32.743 1.00 92.81 214 LYS A CA 1
ATOM 1725 C C . LYS A 1 214 ? -27.535 -2.189 33.472 1.00 92.81 214 LYS A C 1
ATOM 1727 O O . LYS A 1 214 ? -28.377 -2.903 32.936 1.00 92.81 214 LYS A O 1
ATOM 1732 N N . GLU A 1 215 ? -27.720 -1.650 34.675 1.00 92.44 215 GLU A N 1
ATOM 1733 C CA . GLU A 1 215 ? -28.948 -1.866 35.442 1.00 92.44 215 GLU A CA 1
ATOM 1734 C C . GLU A 1 215 ? -30.183 -1.353 34.685 1.00 92.44 215 GLU A C 1
ATOM 1736 O O . GLU A 1 215 ? -31.197 -2.047 34.612 1.00 92.44 215 GLU A O 1
ATOM 1741 N N . ARG A 1 216 ? -30.094 -0.169 34.065 1.00 90.75 216 ARG A N 1
ATOM 1742 C CA . ARG A 1 216 ? -31.181 0.393 33.245 1.00 90.75 216 ARG A CA 1
ATOM 1743 C C . ARG A 1 216 ? -31.473 -0.447 32.00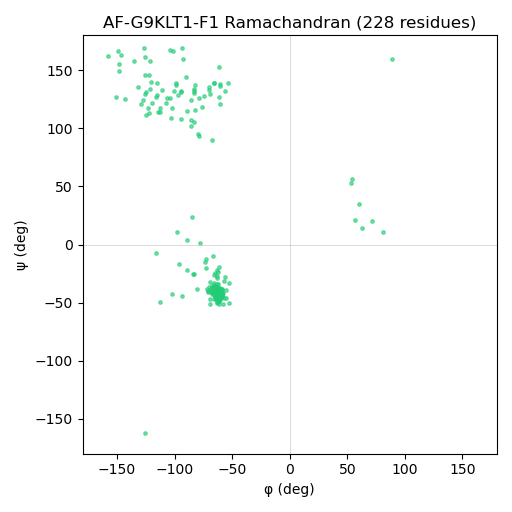3 1.00 90.75 216 ARG A C 1
ATOM 1745 O O . ARG A 1 216 ? -32.637 -0.670 31.693 1.00 90.75 216 ARG A O 1
ATOM 1752 N N . VAL A 1 217 ? -30.438 -0.945 31.330 1.00 91.06 217 VAL A N 1
ATOM 1753 C CA . VAL A 1 217 ? -30.567 -1.814 30.150 1.00 91.06 217 VAL A CA 1
ATOM 1754 C C . VAL A 1 217 ? -31.208 -3.162 30.511 1.00 91.06 217 VAL A C 1
ATOM 1756 O O . VAL A 1 217 ? -32.046 -3.678 29.779 1.00 91.06 217 VAL A O 1
ATOM 1759 N N . LEU A 1 218 ? -30.876 -3.735 31.669 1.00 89.94 218 LEU A N 1
ATOM 1760 C CA . LEU A 1 218 ? -31.530 -4.960 32.137 1.00 89.94 218 LEU A CA 1
ATOM 1761 C C . LEU A 1 218 ? -32.985 -4.710 32.556 1.00 89.94 218 LEU A C 1
ATOM 1763 O O . LEU A 1 218 ? -33.844 -5.553 32.296 1.00 89.94 218 LEU A O 1
ATOM 1767 N N . LYS A 1 219 ? -33.281 -3.554 33.167 1.00 91.12 219 LYS A N 1
ATOM 1768 C CA . LYS A 1 219 ? -34.658 -3.142 33.483 1.00 91.12 219 LYS A CA 1
ATOM 1769 C C . LYS A 1 219 ? -35.506 -2.973 32.222 1.00 91.12 219 LYS A C 1
ATOM 1771 O O . LYS A 1 219 ? -36.631 -3.465 32.208 1.00 91.12 219 LYS A O 1
ATOM 1776 N N . SER A 1 220 ? -34.970 -2.370 31.157 1.00 88.19 220 SER A N 1
ATOM 1777 C CA . SER A 1 220 ? -35.718 -2.186 29.904 1.00 88.19 220 SER A CA 1
ATOM 1778 C C . SER A 1 220 ? -36.102 -3.515 29.246 1.00 88.19 220 SER A C 1
ATOM 1780 O O . SER A 1 220 ? -37.192 -3.625 28.688 1.00 88.19 220 SER A O 1
ATOM 1782 N N . ALA A 1 221 ? -35.263 -4.551 29.361 1.00 90.06 221 ALA A N 1
ATOM 1783 C CA . ALA A 1 221 ? -35.610 -5.896 28.906 1.00 90.06 221 ALA A CA 1
ATOM 1784 C C . ALA A 1 221 ? -36.788 -6.496 29.698 1.00 90.06 221 ALA A C 1
ATOM 1786 O O . ALA A 1 221 ? -37.710 -7.037 29.096 1.00 90.06 221 ALA A O 1
ATOM 1787 N N . VAL A 1 222 ? -36.804 -6.342 31.029 1.00 90.06 222 VAL A N 1
ATOM 1788 C CA . VAL A 1 222 ? -37.912 -6.817 31.887 1.00 90.06 222 VAL A CA 1
ATOM 1789 C C . VAL A 1 222 ? -39.213 -6.062 31.596 1.00 90.06 222 VAL A C 1
ATOM 1791 O O . VAL A 1 222 ? -40.296 -6.644 31.582 1.00 90.06 222 VAL A O 1
ATOM 1794 N N . GLU A 1 223 ? -39.133 -4.755 31.353 1.00 88.88 223 GLU A N 1
ATOM 1795 C CA . GLU A 1 223 ? -40.294 -3.952 30.956 1.00 88.88 223 GLU A CA 1
ATOM 1796 C C . GLU A 1 223 ? -40.814 -4.345 29.568 1.00 88.88 223 GLU A C 1
ATOM 1798 O O . GLU A 1 223 ? -42.027 -4.414 29.372 1.00 88.88 223 GLU A O 1
ATOM 1803 N N . ALA A 1 224 ? -39.923 -4.675 28.627 1.00 88.38 224 ALA A N 1
ATOM 1804 C CA . ALA A 1 224 ? -40.310 -5.192 27.318 1.00 88.38 224 ALA A CA 1
ATOM 1805 C C . ALA A 1 224 ? -41.039 -6.542 27.424 1.00 88.38 224 ALA A C 1
ATOM 1807 O O . ALA A 1 224 ? -42.044 -6.733 26.745 1.00 88.38 224 ALA A O 1
ATOM 1808 N N . GLU A 1 225 ? -40.592 -7.450 28.297 1.00 88.31 225 GLU A N 1
ATOM 1809 C CA . GLU A 1 225 ? -41.299 -8.710 28.583 1.00 88.31 225 GLU A CA 1
ATOM 1810 C C . GLU A 1 225 ? -42.712 -8.457 29.125 1.00 88.31 225 GLU A C 1
ATOM 1812 O O . GLU A 1 225 ? -43.670 -9.067 28.655 1.00 88.31 225 GLU A O 1
ATOM 1817 N N . ARG A 1 226 ? -42.872 -7.512 30.064 1.00 87.44 226 ARG A N 1
ATOM 1818 C CA . ARG A 1 226 ? -44.192 -7.142 30.608 1.00 87.44 226 ARG A CA 1
ATOM 1819 C C . ARG A 1 226 ? -45.121 -6.557 29.549 1.00 87.44 226 ARG A C 1
ATOM 1821 O O . ARG A 1 226 ? -46.298 -6.896 29.537 1.00 87.44 226 ARG A O 1
ATOM 1828 N N . LEU A 1 227 ? -44.601 -5.695 28.678 1.00 85.56 227 LEU A N 1
ATOM 1829 C CA . LEU A 1 227 ? -45.385 -5.039 27.630 1.00 85.56 227 LEU A CA 1
ATOM 1830 C C . LEU A 1 227 ? -45.837 -6.011 26.533 1.00 85.56 227 LEU A C 1
ATOM 1832 O O . LEU A 1 227 ? -46.899 -5.822 25.961 1.00 85.56 227 LEU A O 1
ATOM 1836 N N . VAL A 1 228 ? -45.038 -7.035 26.232 1.00 83.44 228 VAL A N 1
ATOM 1837 C CA . VAL A 1 228 ? -45.387 -8.061 25.236 1.00 83.44 228 VAL A CA 1
ATOM 1838 C C . VAL A 1 228 ? -46.289 -9.151 25.831 1.00 83.44 228 VAL A C 1
ATOM 1840 O O . VAL A 1 228 ? -46.993 -9.826 25.078 1.00 83.44 228 VAL A O 1
ATOM 1843 N N . ALA A 1 229 ? -46.246 -9.373 27.148 1.00 74.56 229 ALA A N 1
ATOM 1844 C CA . ALA A 1 229 ? -47.087 -10.348 27.847 1.00 74.56 229 ALA A CA 1
ATOM 1845 C C . ALA A 1 229 ? -48.485 -9.818 28.219 1.00 74.56 229 ALA A C 1
ATOM 1847 O O . ALA A 1 229 ? -49.393 -10.633 28.386 1.00 74.56 229 ALA A O 1
ATOM 1848 N N . GLY A 1 230 ? -48.637 -8.497 28.371 1.00 57.75 230 GLY A N 1
ATOM 1849 C CA . GLY A 1 230 ? -49.935 -7.817 28.486 1.00 57.75 230 GLY A CA 1
ATOM 1850 C C . GLY A 1 230 ? -50.646 -7.705 27.146 1.00 57.75 230 GLY A C 1
ATOM 1851 O O . GLY A 1 230 ? -51.893 -7.785 27.161 1.00 57.75 230 GLY A O 1
#

Nearest PDB structures (foldseek):
  8b6l-assembly1_O  TM=8.595E-01  e=8.428E-34  Homo sapiens
  6s7o-assembly1_E  TM=7.313E-01  e=1.166E-27  Homo sapiens
  8pn9-assembly1_E  TM=7.181E-01  e=1.166E-27  Homo sapiens
  6s7t-assembly1_E  TM=9.768E-01  e=2.083E-17  Homo sapiens
  4tql-assembly2_B  TM=3.938E-01  e=4.293E-01  synthetic construct

Mean predicted aligned error: 9.44 Å